Protein AF-A0A1V9YHA1-F1 (afdb_monomer)

Foldseek 3Di:
DDDDDDDDDDDQDPDVVVNVVPDDDDPPFDDDDPCVVVLVCLVVVLVVVVVVVVVVQVVVQVVCCVPPVDRDGDDCPVVSLVSLLVSLVVLVVSCVVVVVVLVVVVVLQVLCVVVVHDHGDDDVVSVLVNVLSNQSNVVSVVCVVVVHDDDNVVVVVVSVVCVVCVVVVCVVVVPPSVVVNVVSVVLQVVLVPDDDPPDPPPRPDDDDD

Solvent-accessible surface area (backbone atoms only — not comparable to full-atom values): 12783 Å² total; per-residue (Å²): 141,88,80,92,78,87,81,86,80,78,86,74,60,96,45,71,73,55,36,72,73,68,60,77,83,76,84,78,65,77,73,89,61,92,60,51,65,62,52,50,51,58,52,48,57,51,53,51,50,52,51,51,52,51,52,52,46,50,53,52,34,52,50,36,37,75,77,68,71,44,92,60,81,80,85,58,62,73,72,49,52,62,50,42,42,54,48,32,53,53,48,52,53,54,38,58,77,50,72,44,46,67,63,50,50,52,52,50,37,56,50,25,52,74,73,71,49,81,71,65,62,71,69,61,70,57,56,52,53,50,55,52,37,46,52,50,30,52,53,49,54,49,25,64,73,67,74,45,90,74,66,64,67,60,53,52,49,54,50,52,53,48,64,73,42,43,69,60,50,51,67,71,67,52,77,64,47,68,63,50,51,52,51,51,52,51,54,54,51,50,41,70,70,55,74,61,92,87,46,101,72,52,64,88,69,81,84,86,130

Radius of gyration: 23.69 Å; Cα contacts (8 Å, |Δi|>4): 85; chains: 1; bounding box: 70×39×63 Å

Secondary structure (DSSP, 8-state):
-------------SSHHHHHHH-----------TTHHHHHHHHHHHHHHHHHHHHHHHHHHHHHHHHH--------HHHHHHHHHHHHHHHHHHHHHTTTHHHHHHHHHHHHHHHTSPPP---HHHHHHHHHHHHHHHHHHHHHHHT----HHHHHHHHHHHHHTHHHHHHHH-TTHHHHHHHHHHHHHHHHH---TT-TT-SS-----

Structure (mmCIF, N/CA/C/O backbone):
data_AF-A0A1V9YHA1-F1
#
_entry.id   AF-A0A1V9YHA1-F1
#
loop_
_atom_site.group_PDB
_atom_site.id
_atom_site.type_symbol
_atom_site.label_atom_id
_atom_site.label_alt_id
_atom_site.label_comp_id
_atom_site.label_asym_id
_atom_site.label_entity_id
_atom_site.label_seq_id
_atom_site.pdbx_PDB_ins_code
_atom_site.Cartn_x
_atom_site.Cartn_y
_atom_site.Cartn_z
_atom_site.occupancy
_atom_site.B_iso_or_equiv
_atom_site.auth_seq_id
_atom_site.auth_comp_id
_atom_site.auth_asym_id
_atom_site.auth_atom_id
_atom_site.pdbx_PDB_model_num
ATOM 1 N N . MET A 1 1 ? -28.471 20.926 -2.424 1.00 26.81 1 MET A N 1
ATOM 2 C CA . MET A 1 1 ? -28.309 19.474 -2.214 1.00 26.81 1 MET A CA 1
ATOM 3 C C . MET A 1 1 ? -29.522 18.798 -2.825 1.00 26.81 1 MET A C 1
ATOM 5 O O . MET A 1 1 ? -30.631 19.147 -2.449 1.00 26.81 1 MET A O 1
ATOM 9 N N . GLN A 1 2 ? -29.331 17.937 -3.818 1.00 19.38 2 GLN A N 1
ATOM 10 C CA . GLN A 1 2 ? -30.386 17.106 -4.400 1.00 19.38 2 GLN A CA 1
ATOM 11 C C . GLN A 1 2 ? -29.812 15.696 -4.513 1.00 19.38 2 GLN A C 1
ATOM 13 O O . GLN A 1 2 ? -28.739 15.523 -5.085 1.00 19.38 2 GLN A O 1
ATOM 18 N N . GLY A 1 3 ? -30.499 14.729 -3.912 1.00 25.38 3 GLY A N 1
ATOM 19 C CA . GLY A 1 3 ? -30.143 13.315 -3.923 1.00 25.38 3 GLY A CA 1
ATOM 20 C C . GLY A 1 3 ? -31.374 12.501 -4.299 1.00 25.38 3 GLY A C 1
ATOM 21 O O . GLY A 1 3 ? -32.470 12.786 -3.820 1.00 25.38 3 GLY A O 1
ATOM 22 N N . ASN A 1 4 ? -31.192 11.540 -5.201 1.00 23.22 4 ASN A N 1
ATOM 23 C CA . ASN A 1 4 ? -32.210 10.559 -5.544 1.00 23.22 4 ASN A CA 1
ATOM 24 C C . ASN A 1 4 ? -32.097 9.414 -4.533 1.00 23.22 4 ASN A C 1
ATOM 26 O O . ASN A 1 4 ? -31.068 8.741 -4.496 1.00 23.22 4 ASN A O 1
ATOM 30 N N . TYR A 1 5 ? -33.105 9.256 -3.679 1.00 33.03 5 TYR A N 1
ATOM 31 C CA . TYR A 1 5 ? -33.127 8.220 -2.653 1.00 33.03 5 TYR A CA 1
ATOM 32 C C . TYR A 1 5 ? -34.034 7.088 -3.109 1.00 33.03 5 TYR A C 1
ATOM 34 O O . TYR A 1 5 ? -35.204 7.310 -3.415 1.00 33.03 5 TYR A O 1
ATOM 42 N N . ASP A 1 6 ? -33.490 5.879 -3.112 1.00 26.56 6 ASP A N 1
ATOM 43 C CA . ASP A 1 6 ? -34.268 4.665 -3.303 1.00 26.56 6 ASP A CA 1
ATOM 44 C C . ASP A 1 6 ? -34.871 4.264 -1.944 1.00 26.56 6 ASP A C 1
ATOM 46 O O . ASP A 1 6 ? -34.164 4.179 -0.936 1.00 26.56 6 ASP A O 1
ATOM 50 N N . HIS A 1 7 ? -36.192 4.085 -1.879 1.00 33.53 7 HIS A N 1
ATOM 51 C CA . HIS A 1 7 ? -36.887 3.627 -0.673 1.00 33.53 7 HIS A CA 1
ATOM 52 C C . HIS A 1 7 ? -37.181 2.134 -0.786 1.00 33.53 7 HIS A C 1
ATOM 54 O O . HIS A 1 7 ? -38.090 1.712 -1.501 1.00 33.53 7 HIS A O 1
ATOM 60 N N . TYR A 1 8 ? -36.431 1.330 -0.036 1.00 42.84 8 TYR A N 1
ATOM 61 C CA . TYR A 1 8 ? -36.669 -0.103 0.072 1.00 42.84 8 TYR A CA 1
ATOM 62 C C . TYR A 1 8 ? -37.669 -0.379 1.198 1.00 42.84 8 TYR A C 1
ATOM 64 O O . TYR A 1 8 ? -37.299 -0.492 2.362 1.00 42.84 8 TYR A O 1
ATOM 72 N N . ASN A 1 9 ? -38.949 -0.514 0.847 1.00 47.12 9 ASN A N 1
ATOM 73 C CA . ASN A 1 9 ? -39.962 -1.039 1.762 1.00 47.12 9 ASN A CA 1
ATOM 74 C C . ASN A 1 9 ? -39.893 -2.565 1.753 1.00 47.12 9 ASN A C 1
ATOM 76 O O . ASN A 1 9 ? -40.312 -3.213 0.793 1.00 47.12 9 ASN A O 1
ATOM 80 N N . TRP A 1 10 ? -39.338 -3.146 2.812 1.00 54.38 10 TRP A N 1
ATOM 81 C CA . TRP A 1 10 ? -39.306 -4.595 2.961 1.00 54.38 10 TRP A CA 1
ATOM 82 C C . TRP A 1 10 ? -40.686 -5.061 3.425 1.00 54.38 10 TRP A C 1
ATOM 84 O O . TRP A 1 10 ? -41.195 -4.605 4.447 1.00 54.38 10 TRP A O 1
ATOM 94 N N . ILE A 1 11 ? -41.312 -5.962 2.667 1.00 54.41 11 ILE A N 1
ATOM 95 C CA . ILE A 1 11 ? -42.520 -6.656 3.119 1.00 54.41 11 ILE A CA 1
ATOM 96 C C . ILE A 1 11 ? -42.062 -7.692 4.146 1.00 54.41 11 ILE A C 1
ATOM 98 O O . ILE A 1 11 ? -41.516 -8.734 3.782 1.00 54.41 11 ILE A O 1
ATOM 102 N N . LEU A 1 12 ? -42.241 -7.389 5.432 1.00 62.94 12 LEU A N 1
ATOM 103 C CA . LEU A 1 12 ? -42.044 -8.375 6.489 1.00 62.94 12 LEU A CA 1
ATOM 104 C C . LEU A 1 12 ? -43.289 -9.281 6.555 1.00 62.94 12 LEU A C 1
ATOM 106 O O . LEU A 1 12 ? -44.402 -8.763 6.636 1.00 62.94 12 LEU A O 1
ATOM 110 N N . PRO A 1 13 ? -43.143 -10.619 6.519 1.00 68.94 13 PRO A N 1
ATOM 111 C CA . PRO A 1 13 ? -44.253 -11.538 6.740 1.00 68.94 13 PRO A CA 1
ATOM 112 C C . PRO A 1 13 ? -44.805 -11.388 8.164 1.00 68.94 13 PRO A C 1
ATOM 114 O O . PRO A 1 13 ? -44.030 -11.336 9.117 1.00 68.94 13 PRO A O 1
ATOM 117 N N . ASP A 1 14 ? -46.131 -11.442 8.324 1.00 72.31 14 ASP A N 1
ATOM 118 C CA . ASP A 1 14 ? -46.812 -11.346 9.631 1.00 72.31 14 ASP A CA 1
ATOM 119 C C . ASP A 1 14 ? -46.422 -12.459 10.621 1.00 72.31 14 ASP A C 1
ATOM 121 O O . ASP A 1 14 ? -46.682 -12.374 11.821 1.00 72.31 14 ASP A O 1
ATOM 125 N N . ASN A 1 15 ? -45.818 -13.541 10.121 1.00 72.88 15 ASN A N 1
ATOM 126 C CA . ASN A 1 15 ? -45.490 -14.717 10.908 1.00 72.88 15 ASN A CA 1
ATOM 127 C C . ASN A 1 15 ? -43.969 -14.788 11.168 1.00 72.88 15 ASN A C 1
ATOM 129 O O . ASN A 1 15 ? -43.200 -15.020 10.226 1.00 72.88 15 ASN A O 1
ATOM 133 N N . PRO A 1 16 ? -43.505 -14.650 12.426 1.00 65.06 16 PRO A N 1
ATOM 134 C CA . PRO A 1 16 ? -42.080 -14.525 12.751 1.00 65.06 16 PRO A CA 1
ATOM 135 C C . PRO A 1 16 ? -41.262 -15.768 12.372 1.00 65.06 16 PRO A C 1
ATOM 137 O O . PRO A 1 16 ? -40.086 -15.667 12.031 1.00 65.06 16 PRO A O 1
ATOM 140 N N . VAL A 1 17 ? -41.887 -16.950 12.359 1.00 72.94 17 VAL A N 1
ATOM 141 C CA . VAL A 1 17 ? -41.234 -18.207 11.953 1.00 72.94 17 VAL A CA 1
ATOM 142 C C . VAL A 1 17 ? -40.976 -18.249 10.443 1.00 72.94 17 VAL A C 1
ATOM 144 O O . VAL A 1 17 ? -39.996 -18.845 9.997 1.00 72.94 17 VAL A O 1
ATOM 147 N N . VAL A 1 18 ? -41.844 -17.618 9.647 1.00 69.75 18 VAL A N 1
ATOM 148 C CA . VAL A 1 18 ? -41.693 -17.531 8.187 1.00 69.75 18 VAL A CA 1
ATOM 149 C C . VAL A 1 18 ? -40.634 -16.496 7.831 1.00 69.75 18 VAL A C 1
ATOM 151 O O . VAL A 1 18 ? -39.810 -16.770 6.964 1.00 69.75 18 VAL A O 1
ATOM 154 N N . PHE A 1 19 ? -40.592 -15.376 8.559 1.00 66.56 19 PHE A N 1
ATOM 155 C CA . PHE A 1 19 ? -39.524 -14.387 8.439 1.00 66.56 19 PHE A CA 1
ATOM 156 C C . PHE A 1 19 ? -38.152 -15.042 8.634 1.00 66.56 19 PHE A C 1
ATOM 158 O O . PHE A 1 19 ? -37.368 -15.048 7.698 1.00 66.56 19 PHE A O 1
ATOM 165 N N . ILE A 1 20 ? -37.917 -15.732 9.756 1.00 66.75 20 ILE A N 1
ATOM 166 C CA . ILE A 1 20 ? -36.626 -16.392 10.043 1.00 66.75 20 ILE A CA 1
ATOM 167 C C . ILE A 1 20 ? -36.226 -17.425 8.969 1.00 66.75 20 ILE A C 1
ATOM 169 O O . ILE A 1 20 ? -35.041 -17.636 8.727 1.00 66.75 20 ILE A O 1
ATOM 173 N N . LYS A 1 21 ? -37.194 -18.090 8.324 1.00 67.06 21 LYS A N 1
ATOM 174 C CA . LYS A 1 21 ? -36.919 -19.111 7.297 1.00 67.06 21 LYS A CA 1
ATOM 175 C C . LYS A 1 21 ? -36.704 -18.552 5.890 1.00 67.06 21 LYS A C 1
ATOM 177 O O . LYS A 1 21 ? -36.068 -19.230 5.087 1.00 67.06 21 LYS A O 1
ATOM 182 N N . GLN A 1 22 ? -37.282 -17.398 5.564 1.00 60.59 22 GLN A N 1
ATOM 183 C CA . GLN A 1 22 ? -37.267 -16.839 4.206 1.00 60.59 22 GLN A CA 1
ATOM 184 C C . GLN A 1 22 ? -36.370 -15.610 4.061 1.00 60.59 22 GLN A C 1
ATOM 186 O O . GLN A 1 22 ? -35.886 -15.361 2.957 1.00 60.59 22 GLN A O 1
ATOM 191 N N . SER A 1 23 ? -36.131 -14.842 5.129 1.00 58.94 23 SER A N 1
ATOM 192 C CA . SER A 1 23 ? -35.238 -13.689 5.064 1.00 58.94 23 SER A CA 1
ATOM 193 C C . SER A 1 23 ? -33.783 -14.153 5.119 1.00 58.94 23 SER A C 1
ATOM 195 O O . SER A 1 23 ? -33.213 -14.450 6.166 1.00 58.94 23 SER A O 1
ATOM 197 N N . ALA A 1 24 ? -33.156 -14.219 3.947 1.00 52.62 24 ALA A N 1
ATOM 198 C CA . ALA A 1 24 ? -31.707 -14.228 3.866 1.00 52.62 24 ALA A CA 1
ATOM 199 C C . ALA A 1 24 ? -31.219 -12.816 4.219 1.00 52.62 24 ALA A C 1
ATOM 201 O O . ALA A 1 24 ? -31.403 -11.871 3.450 1.00 52.62 24 ALA A O 1
ATOM 202 N N . PHE A 1 25 ? -30.643 -12.656 5.410 1.00 50.53 25 PHE A N 1
ATOM 203 C CA . PHE A 1 25 ? -29.959 -11.424 5.781 1.00 50.53 25 PHE A CA 1
ATOM 204 C C . PHE A 1 25 ? -28.688 -11.306 4.941 1.00 50.53 25 PHE A C 1
ATOM 206 O O . PHE A 1 25 ? -27.686 -11.966 5.207 1.00 50.53 25 PHE A O 1
ATOM 213 N N . TYR A 1 26 ? -28.739 -10.470 3.908 1.00 49.88 26 TYR A N 1
ATOM 214 C CA . TYR A 1 26 ? -27.552 -10.060 3.175 1.00 49.88 26 TYR A CA 1
ATOM 215 C C . TYR A 1 26 ? -26.970 -8.834 3.866 1.00 49.88 26 TYR A C 1
ATOM 217 O O . TYR A 1 26 ? -27.505 -7.731 3.761 1.00 49.88 26 TYR A O 1
ATOM 225 N N . VAL A 1 27 ? -25.881 -9.034 4.601 1.00 50.81 27 VAL A N 1
ATOM 226 C CA . VAL A 1 27 ? -25.096 -7.922 5.135 1.00 50.81 27 VAL A CA 1
ATOM 227 C C . VAL A 1 27 ? -24.238 -7.393 3.990 1.00 50.81 27 VAL A C 1
ATOM 229 O O . VAL A 1 27 ? -23.213 -7.974 3.642 1.00 50.81 27 VAL A O 1
ATOM 232 N N . ALA A 1 28 ? -24.690 -6.309 3.363 1.00 51.81 28 ALA A N 1
ATOM 233 C CA . ALA A 1 28 ? -23.855 -5.534 2.459 1.00 51.81 28 ALA A CA 1
ATOM 234 C C . ALA A 1 28 ? -23.003 -4.589 3.308 1.00 51.81 28 ALA A C 1
ATOM 236 O O . ALA A 1 28 ? -23.464 -3.542 3.759 1.00 51.81 28 ALA A O 1
ATOM 237 N N . LEU A 1 29 ? -21.767 -4.998 3.569 1.00 53.00 29 LEU A N 1
ATOM 238 C CA . LEU A 1 29 ? -20.784 -4.167 4.248 1.00 53.00 29 LEU A CA 1
ATOM 239 C C . LEU A 1 29 ? -20.442 -2.991 3.328 1.00 53.00 29 LEU A C 1
ATOM 241 O O . LEU A 1 29 ? -19.976 -3.191 2.207 1.00 53.00 29 LEU A O 1
ATOM 245 N N . CYS A 1 30 ? -20.705 -1.771 3.783 1.00 54.56 30 CYS A N 1
ATOM 246 C CA . CYS A 1 30 ? -20.419 -0.563 3.026 1.00 54.56 30 CYS A CA 1
ATOM 247 C C . CYS A 1 30 ? -19.639 0.409 3.901 1.00 54.56 30 CYS A C 1
ATOM 249 O O . CYS A 1 30 ? -20.029 0.680 5.034 1.00 54.56 30 CYS A O 1
ATOM 251 N N . THR A 1 31 ? -18.546 0.931 3.361 1.00 57.94 31 THR A N 1
ATOM 252 C CA . THR A 1 31 ? -17.732 1.967 3.987 1.00 57.94 31 THR A CA 1
ATOM 253 C C . THR A 1 31 ? -17.942 3.262 3.214 1.00 57.94 31 THR A C 1
ATOM 255 O O . THR A 1 31 ? -17.757 3.328 1.998 1.00 57.94 31 THR A O 1
ATOM 258 N N . MET A 1 32 ? -18.414 4.291 3.917 1.00 57.47 32 MET A N 1
ATOM 259 C CA . MET A 1 32 ? -18.668 5.609 3.343 1.00 57.47 32 MET A CA 1
ATOM 260 C C . MET A 1 32 ? -17.543 6.543 3.763 1.00 57.47 32 MET A C 1
ATOM 262 O O . MET A 1 32 ? -17.562 7.090 4.861 1.00 57.47 32 MET A O 1
ATOM 266 N N . ASP A 1 33 ? -16.573 6.744 2.877 1.00 63.84 33 ASP A N 1
ATOM 267 C CA . ASP A 1 33 ? -15.559 7.776 3.055 1.00 63.84 33 ASP A CA 1
ATOM 268 C C . ASP A 1 33 ? -15.720 8.897 2.019 1.00 63.84 33 ASP A C 1
ATOM 270 O O . ASP A 1 33 ? -15.764 8.683 0.804 1.00 63.84 33 ASP A O 1
ATOM 274 N N . TYR A 1 34 ? -15.775 10.125 2.530 1.00 68.06 34 TYR A N 1
ATOM 275 C CA . TYR A 1 34 ? -16.000 11.339 1.753 1.00 68.06 34 TYR A CA 1
ATOM 276 C C . TYR A 1 34 ? -14.832 11.676 0.812 1.00 68.06 34 TYR A C 1
ATOM 278 O O . TYR A 1 34 ? -15.039 12.318 -0.221 1.00 68.06 34 TYR A O 1
ATOM 286 N N . TYR A 1 35 ? -13.612 11.227 1.120 1.00 70.94 35 TYR A N 1
ATOM 287 C CA . TYR A 1 35 ? -12.408 11.520 0.330 1.00 70.94 35 TYR A CA 1
ATOM 288 C C . TYR A 1 35 ? -11.984 10.386 -0.618 1.00 70.94 35 TYR A C 1
ATOM 290 O O . TYR A 1 35 ? -11.024 10.543 -1.384 1.00 70.94 35 TYR A O 1
ATOM 298 N N . THR A 1 36 ? -12.721 9.274 -0.649 1.00 70.56 36 THR A N 1
ATOM 299 C CA . THR A 1 36 ? -12.373 8.084 -1.441 1.00 70.56 36 THR A CA 1
ATOM 300 C C . THR A 1 36 ? -12.377 8.379 -2.936 1.00 70.56 36 THR A C 1
ATOM 302 O O . THR A 1 36 ? -11.506 7.902 -3.666 1.00 70.56 36 THR A O 1
ATOM 305 N N . TRP A 1 37 ? -13.289 9.230 -3.413 1.00 77.81 37 TRP A N 1
ATOM 306 C CA . TRP A 1 37 ? -13.344 9.608 -4.828 1.00 77.81 37 TRP A CA 1
ATOM 307 C C . TRP A 1 37 ? -12.084 10.370 -5.277 1.00 77.81 37 TRP A C 1
ATOM 309 O O . TRP A 1 37 ? -11.561 10.094 -6.358 1.00 77.81 37 TRP A O 1
ATOM 319 N N . VAL A 1 38 ? -11.544 11.268 -4.438 1.00 80.12 38 VAL A N 1
ATOM 320 C CA . VAL A 1 38 ? -10.309 12.021 -4.733 1.00 80.12 38 VAL A CA 1
ATOM 321 C C . VAL A 1 38 ? -9.146 11.052 -4.883 1.00 80.12 38 VAL A C 1
ATOM 323 O O . VAL A 1 38 ? -8.382 11.118 -5.847 1.00 80.12 38 VAL A O 1
ATOM 326 N N . ARG A 1 39 ? -9.034 10.110 -3.948 1.00 75.56 39 ARG A N 1
ATOM 327 C CA . ARG A 1 39 ? -7.965 9.115 -3.957 1.00 75.56 39 ARG A CA 1
ATOM 328 C C . ARG A 1 39 ? -8.072 8.158 -5.138 1.00 75.56 39 ARG A C 1
ATOM 330 O O . ARG A 1 39 ? -7.060 7.873 -5.774 1.00 75.56 39 ARG A O 1
ATOM 337 N N . SER A 1 40 ? -9.280 7.712 -5.472 1.00 77.38 40 SER A N 1
ATOM 338 C CA . SER A 1 40 ? -9.520 6.851 -6.631 1.00 77.38 40 SER A CA 1
ATOM 339 C C . SER A 1 40 ? -9.102 7.538 -7.936 1.00 77.38 40 SER A C 1
ATOM 341 O O . SER A 1 40 ? -8.385 6.946 -8.744 1.00 77.38 40 SER A O 1
ATOM 343 N N . LEU A 1 41 ? -9.423 8.828 -8.108 1.00 81.38 41 LEU A N 1
ATOM 344 C CA . LEU A 1 41 ? -8.964 9.614 -9.261 1.00 81.38 41 LEU A CA 1
ATOM 345 C C . LEU A 1 41 ? -7.437 9.767 -9.296 1.00 81.38 41 LEU A C 1
ATOM 347 O O . LEU A 1 41 ? -6.822 9.611 -10.357 1.00 81.38 41 LEU A O 1
ATOM 351 N N . LEU A 1 42 ? -6.805 10.020 -8.145 1.00 79.62 42 LEU A N 1
ATOM 352 C CA . LEU A 1 42 ? -5.344 10.072 -8.038 1.00 79.62 42 LEU A CA 1
ATOM 353 C C . LEU A 1 42 ? -4.711 8.728 -8.430 1.00 79.62 42 LEU A C 1
ATOM 355 O O . LEU A 1 42 ? -3.757 8.706 -9.211 1.00 79.62 42 LEU A O 1
ATOM 359 N N . GLY A 1 43 ? -5.273 7.610 -7.968 1.00 75.12 43 GLY A N 1
ATOM 360 C CA . GLY A 1 43 ? -4.836 6.262 -8.329 1.00 75.12 43 GLY A CA 1
ATOM 361 C C . GLY A 1 43 ? -4.984 5.968 -9.823 1.00 75.12 43 GLY A C 1
ATOM 362 O O . GLY A 1 43 ? -4.020 5.552 -10.475 1.00 75.12 43 GLY A O 1
ATOM 363 N N . MET A 1 44 ? -6.162 6.253 -10.375 1.00 81.88 44 MET A N 1
ATOM 364 C CA . MET A 1 44 ? -6.513 5.996 -11.772 1.00 81.88 44 MET A CA 1
ATOM 365 C C . MET A 1 44 ? -5.665 6.819 -12.745 1.00 81.88 44 MET A C 1
ATOM 367 O O . MET A 1 44 ? -5.180 6.284 -13.741 1.00 81.88 44 MET A O 1
ATOM 371 N N . SER A 1 45 ? -5.419 8.098 -12.441 1.00 77.75 45 SER A N 1
ATOM 372 C CA . SER A 1 45 ? -4.614 8.979 -13.298 1.00 77.75 45 SER A CA 1
ATOM 373 C C . SER A 1 45 ? -3.195 8.443 -13.517 1.00 77.75 45 SER A C 1
ATOM 375 O O . SER A 1 45 ? -2.639 8.533 -14.613 1.00 77.75 45 SER A O 1
ATOM 377 N N . VAL A 1 46 ? -2.609 7.827 -12.493 1.00 77.00 46 VAL A N 1
ATOM 378 C CA . VAL A 1 46 ? -1.253 7.278 -12.544 1.00 77.00 46 VAL A CA 1
ATOM 379 C C . VAL A 1 46 ? -1.237 5.949 -13.281 1.00 77.00 46 VAL A C 1
ATOM 381 O O . VAL A 1 46 ? -0.384 5.761 -14.146 1.00 77.00 46 VAL A O 1
ATOM 384 N N . ALA A 1 47 ? -2.193 5.061 -12.993 1.00 79.56 47 ALA A N 1
ATOM 385 C CA . ALA A 1 47 ? -2.334 3.798 -13.712 1.00 79.56 47 ALA A CA 1
ATOM 386 C C . ALA A 1 47 ? -2.495 4.041 -15.220 1.00 79.56 47 ALA A C 1
ATOM 388 O O . ALA A 1 47 ? -1.801 3.421 -16.025 1.00 79.56 47 ALA A O 1
ATOM 389 N N . PHE A 1 48 ? -3.319 5.024 -15.594 1.00 83.38 48 PHE A N 1
ATOM 390 C CA . PHE A 1 48 ? -3.496 5.442 -16.980 1.00 83.38 48 PHE A CA 1
ATOM 391 C C . PHE A 1 48 ? -2.191 5.951 -17.605 1.00 83.38 48 PHE A C 1
ATOM 393 O O . PHE A 1 48 ? -1.818 5.527 -18.695 1.00 83.38 48 PHE A O 1
ATOM 400 N N . ASN A 1 49 ? -1.445 6.812 -16.909 1.00 81.88 49 ASN A N 1
ATOM 401 C CA . ASN A 1 49 ? -0.170 7.320 -17.420 1.00 81.88 49 ASN A CA 1
ATOM 402 C C . ASN A 1 49 ? 0.878 6.213 -17.604 1.00 81.88 49 ASN A C 1
ATOM 404 O O . ASN A 1 49 ? 1.585 6.204 -18.610 1.00 81.88 49 ASN A O 1
ATOM 408 N N . ILE A 1 50 ? 1.003 5.283 -16.654 1.00 80.00 50 ILE A N 1
ATOM 409 C CA . ILE A 1 50 ? 1.924 4.143 -16.776 1.00 80.00 50 ILE A CA 1
ATOM 410 C C . ILE A 1 50 ? 1.495 3.266 -17.955 1.00 80.00 50 ILE A C 1
ATOM 412 O O . ILE A 1 50 ? 2.342 2.912 -18.771 1.00 80.00 50 ILE A O 1
ATOM 416 N N . ALA A 1 51 ? 0.197 2.985 -18.099 1.00 84.88 51 ALA A N 1
ATOM 417 C CA . ALA A 1 51 ? -0.327 2.214 -19.223 1.00 84.88 51 ALA A CA 1
ATOM 418 C C . ALA A 1 51 ? 0.003 2.874 -20.570 1.00 84.88 51 ALA A C 1
ATOM 420 O O . ALA A 1 51 ? 0.517 2.208 -21.463 1.00 84.88 51 ALA A O 1
ATOM 421 N N . VAL A 1 52 ? -0.199 4.189 -20.704 1.00 85.69 52 VAL A N 1
ATOM 422 C CA . VAL A 1 52 ? 0.148 4.928 -21.930 1.00 85.69 52 VAL A CA 1
ATOM 423 C C . VAL A 1 52 ? 1.649 4.853 -22.217 1.00 85.69 52 VAL A C 1
ATOM 425 O O . VAL A 1 52 ? 2.034 4.536 -23.340 1.00 85.69 52 VAL A O 1
ATOM 428 N N . ASN A 1 53 ? 2.505 5.084 -21.217 1.00 84.31 53 ASN A N 1
ATOM 429 C CA . ASN A 1 53 ? 3.957 4.987 -21.404 1.00 84.31 53 ASN A CA 1
ATOM 430 C C . ASN A 1 53 ? 4.392 3.566 -21.784 1.00 84.31 53 ASN A C 1
ATOM 432 O O . ASN A 1 53 ? 5.251 3.410 -22.645 1.00 84.31 53 ASN A O 1
ATOM 436 N N . MET A 1 54 ? 3.768 2.541 -21.202 1.00 83.50 54 MET A N 1
ATOM 437 C CA . MET A 1 54 ? 4.021 1.140 -21.533 1.00 83.50 54 MET A CA 1
ATOM 438 C C . MET A 1 54 ? 3.580 0.806 -22.964 1.00 83.50 54 MET A C 1
ATOM 440 O O . MET A 1 54 ? 4.305 0.129 -23.683 1.00 83.50 54 MET A O 1
ATOM 444 N N . VAL A 1 55 ? 2.437 1.320 -23.423 1.00 87.56 55 VAL A N 1
ATOM 445 C CA . VAL A 1 55 ? 1.995 1.154 -24.818 1.00 87.56 55 VAL A CA 1
ATOM 446 C C . VAL A 1 55 ? 2.978 1.822 -25.777 1.00 87.56 55 VAL A C 1
ATOM 448 O O . VAL A 1 55 ? 3.399 1.201 -26.750 1.00 87.56 55 VAL A O 1
ATOM 451 N N . VAL A 1 56 ? 3.404 3.054 -25.485 1.00 87.69 56 VAL A N 1
ATOM 452 C CA . VAL A 1 56 ? 4.409 3.762 -26.293 1.00 87.69 56 VAL A CA 1
ATOM 453 C C . VAL A 1 56 ? 5.737 2.997 -26.306 1.00 87.69 56 VAL A C 1
ATOM 455 O O . VAL A 1 56 ? 6.336 2.847 -27.368 1.00 87.69 56 VAL A O 1
ATOM 458 N N . ALA A 1 57 ? 6.157 2.440 -25.165 1.00 84.25 57 ALA A N 1
ATOM 459 C CA . ALA A 1 57 ? 7.316 1.554 -25.057 1.00 84.25 57 ALA A CA 1
ATOM 460 C C . ALA A 1 57 ? 7.242 0.399 -26.046 1.00 84.25 57 ALA A C 1
ATOM 462 O O . ALA A 1 57 ? 8.168 0.172 -26.820 1.00 84.25 57 ALA A O 1
ATOM 463 N N . LEU A 1 58 ? 6.123 -0.324 -26.007 1.00 86.44 58 LEU A N 1
ATOM 464 C CA . LEU A 1 58 ? 5.905 -1.515 -26.811 1.00 86.44 58 LEU A CA 1
ATOM 465 C C . LEU A 1 58 ? 5.914 -1.165 -28.295 1.00 86.44 58 LEU A C 1
ATOM 467 O O . LEU A 1 58 ? 6.561 -1.858 -29.072 1.00 86.44 58 LEU A O 1
ATOM 471 N N . VAL A 1 59 ? 5.279 -0.057 -28.684 1.00 88.19 59 VAL A N 1
ATOM 472 C CA . VAL A 1 59 ? 5.303 0.428 -30.071 1.00 88.19 59 VAL A CA 1
ATOM 473 C C . VAL A 1 59 ? 6.732 0.742 -30.524 1.00 88.19 59 VAL A C 1
ATOM 475 O O . VAL A 1 59 ? 7.116 0.339 -31.620 1.00 88.19 59 VAL A O 1
ATOM 478 N N . ILE A 1 60 ? 7.541 1.403 -29.688 1.00 86.19 60 ILE A N 1
ATOM 479 C CA . ILE A 1 60 ? 8.946 1.713 -30.004 1.00 86.19 60 ILE A CA 1
ATOM 480 C C . ILE A 1 60 ? 9.771 0.430 -30.144 1.00 86.19 60 ILE A C 1
ATOM 482 O O . ILE A 1 60 ? 10.513 0.295 -31.115 1.00 86.19 60 ILE A O 1
ATOM 486 N N . VAL A 1 61 ? 9.622 -0.523 -29.220 1.00 86.50 61 VAL A N 1
ATOM 487 C CA . VAL A 1 61 ? 10.339 -1.809 -29.246 1.00 86.50 61 VAL A CA 1
ATOM 488 C C . VAL A 1 61 ? 9.975 -2.608 -30.497 1.00 86.50 61 VAL A C 1
ATOM 490 O O . VAL A 1 61 ? 10.865 -3.097 -31.190 1.00 86.50 61 VAL A O 1
ATOM 493 N N . ILE A 1 62 ? 8.683 -2.701 -30.830 1.00 86.69 62 ILE A N 1
ATOM 494 C CA . ILE A 1 62 ? 8.203 -3.403 -32.030 1.00 86.69 62 ILE A CA 1
ATOM 495 C C . ILE A 1 62 ? 8.749 -2.730 -33.293 1.00 86.69 62 ILE A C 1
ATOM 497 O O . ILE A 1 62 ? 9.249 -3.411 -34.186 1.00 86.69 62 ILE A O 1
ATOM 501 N N . ASN A 1 63 ? 8.701 -1.399 -33.367 1.00 87.06 63 ASN A N 1
ATOM 502 C CA . ASN A 1 63 ? 9.210 -0.661 -34.521 1.00 87.06 63 ASN A CA 1
ATOM 503 C C . ASN A 1 63 ? 10.738 -0.798 -34.672 1.00 87.06 63 ASN A C 1
ATOM 505 O O . ASN A 1 63 ? 11.235 -0.993 -35.778 1.00 87.06 63 ASN A O 1
ATOM 509 N N . SER A 1 64 ? 11.484 -0.756 -33.563 1.00 85.31 64 SER A N 1
ATOM 510 C CA . SER A 1 64 ? 12.937 -0.986 -33.540 1.00 85.31 64 SER A CA 1
ATOM 511 C C . SER A 1 64 ? 13.292 -2.393 -34.017 1.00 85.31 64 SER A C 1
ATOM 513 O O . SER A 1 64 ? 14.192 -2.565 -34.840 1.00 85.31 64 SER A O 1
ATOM 515 N N . TRP A 1 65 ? 12.540 -3.399 -33.566 1.00 87.31 65 TRP A N 1
ATOM 516 C CA . TRP A 1 65 ? 12.718 -4.780 -34.003 1.00 87.31 65 TRP A CA 1
ATOM 517 C C . TRP A 1 65 ? 12.497 -4.934 -35.511 1.00 87.31 65 TRP A C 1
ATOM 519 O O . TRP A 1 65 ? 13.325 -5.528 -36.197 1.00 87.31 65 TRP A O 1
ATOM 529 N N . LEU A 1 66 ? 11.423 -4.346 -36.047 1.00 86.00 66 LEU A N 1
ATOM 530 C CA . LEU A 1 66 ? 11.098 -4.427 -37.473 1.00 86.00 66 LEU A CA 1
ATOM 531 C C . LEU A 1 66 ? 12.122 -3.706 -38.364 1.00 86.00 66 LEU A C 1
ATOM 533 O O . LEU A 1 66 ? 12.468 -4.223 -39.424 1.00 86.00 66 LEU A O 1
ATOM 537 N N . CYS A 1 67 ? 12.620 -2.538 -37.947 1.00 85.25 67 CYS A N 1
ATOM 538 C CA . CYS A 1 67 ? 13.531 -1.725 -38.760 1.00 85.25 67 CYS A CA 1
ATOM 539 C C . CYS A 1 67 ? 15.008 -2.120 -38.619 1.00 85.25 67 CYS A C 1
ATOM 541 O O . CYS A 1 67 ? 15.738 -2.097 -39.607 1.00 85.25 67 CYS A O 1
ATOM 543 N N . HIS A 1 68 ? 15.456 -2.471 -37.411 1.00 82.25 68 HIS A N 1
ATOM 544 C CA . HIS A 1 68 ? 16.880 -2.631 -37.094 1.00 82.25 68 HIS A CA 1
ATOM 545 C C . HIS A 1 68 ? 17.245 -4.011 -36.532 1.00 82.25 68 HIS A C 1
ATOM 547 O O . HIS A 1 68 ? 18.428 -4.310 -36.429 1.00 82.25 68 HIS A O 1
ATOM 553 N N . HIS A 1 69 ? 16.265 -4.867 -36.202 1.00 81.75 69 HIS A N 1
ATOM 554 C CA . HIS A 1 69 ? 16.481 -6.167 -35.537 1.00 81.75 69 HIS A CA 1
ATOM 555 C C . HIS A 1 69 ? 17.243 -6.054 -34.201 1.00 81.75 69 HIS A C 1
ATOM 557 O O . HIS A 1 69 ? 17.782 -7.033 -33.686 1.00 81.75 69 HIS A O 1
ATOM 563 N N . 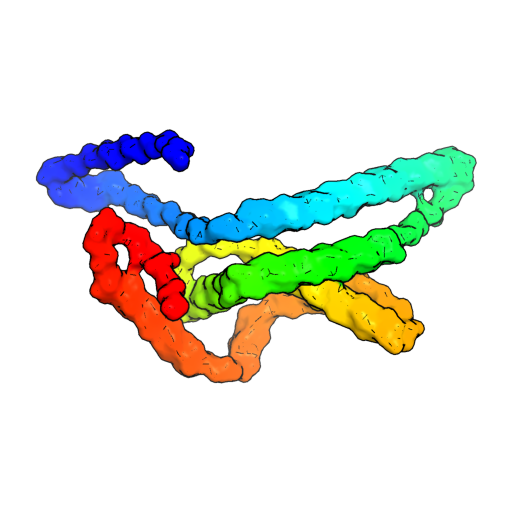GLU A 1 70 ? 17.250 -4.859 -33.608 1.00 78.44 70 GLU A N 1
ATOM 564 C CA . GLU A 1 70 ? 17.857 -4.577 -32.313 1.00 78.44 70 GLU A CA 1
ATOM 565 C 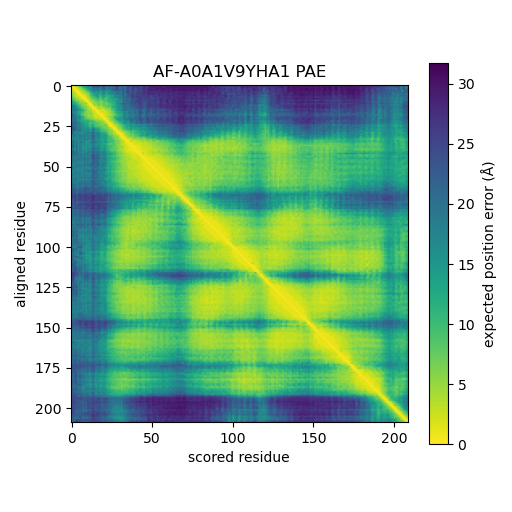C . GLU A 1 70 ? 16.763 -4.435 -31.251 1.00 78.44 70 GLU A C 1
ATOM 567 O O . GLU A 1 70 ? 15.798 -3.677 -31.410 1.00 78.44 70 GLU A O 1
ATOM 572 N N . VAL A 1 71 ? 16.920 -5.173 -30.148 1.00 72.50 71 VAL A N 1
ATOM 573 C CA . VAL A 1 71 ? 16.054 -5.063 -28.968 1.00 72.50 71 VAL A CA 1
ATOM 574 C C . VAL A 1 71 ? 16.616 -3.969 -28.071 1.00 72.50 71 VAL A C 1
ATOM 576 O O . VAL A 1 71 ? 17.533 -4.204 -27.286 1.00 72.50 71 VAL A O 1
ATOM 579 N N . TRP A 1 72 ? 16.059 -2.767 -28.184 1.00 72.50 72 TRP A N 1
ATOM 580 C CA . TRP A 1 72 ? 16.363 -1.667 -27.276 1.00 72.50 72 TRP A CA 1
ATOM 581 C C . TRP A 1 72 ? 15.207 -1.456 -26.299 1.00 72.50 72 TRP A C 1
ATOM 583 O O . TRP A 1 72 ? 14.064 -1.291 -26.719 1.00 72.50 72 TRP A O 1
ATOM 593 N N . VAL A 1 73 ? 15.497 -1.469 -24.996 1.00 72.38 73 VAL A N 1
ATOM 594 C CA . VAL A 1 73 ? 14.504 -1.216 -23.944 1.00 72.38 73 VAL A CA 1
ATOM 595 C C . VAL A 1 73 ? 14.558 0.270 -23.569 1.00 72.38 73 VAL A C 1
ATOM 597 O O . VAL A 1 73 ? 15.570 0.701 -23.014 1.00 72.38 73 VAL A O 1
ATOM 600 N N . PRO A 1 74 ? 13.508 1.063 -23.857 1.00 66.25 74 PRO A N 1
ATOM 601 C CA . PRO A 1 74 ? 13.462 2.461 -23.449 1.00 66.25 74 PRO A CA 1
ATOM 602 C C . PRO A 1 74 ? 13.526 2.616 -21.926 1.00 66.25 74 PRO A C 1
ATOM 604 O O . PRO A 1 74 ? 12.854 1.903 -21.182 1.00 66.25 74 PRO A O 1
ATOM 607 N N . ASP A 1 75 ? 14.330 3.572 -21.463 1.00 66.69 75 ASP A N 1
ATOM 608 C CA . ASP A 1 75 ? 14.551 3.818 -20.038 1.00 66.69 75 ASP A CA 1
ATOM 609 C C . ASP A 1 75 ? 13.393 4.665 -19.459 1.00 66.69 75 ASP A C 1
ATOM 611 O O . ASP A 1 75 ? 13.320 5.880 -19.653 1.00 66.69 75 ASP A O 1
ATOM 615 N N . PHE A 1 76 ? 12.439 4.028 -18.766 1.00 66.50 76 PHE A N 1
ATOM 616 C CA . PHE A 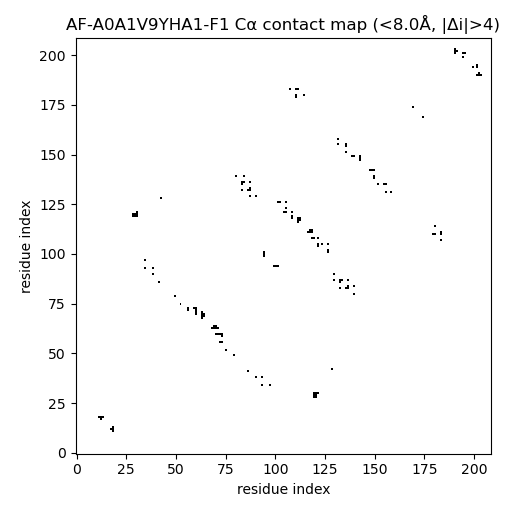1 76 ? 11.248 4.701 -18.203 1.00 66.50 76 PHE A CA 1
ATOM 617 C C . PHE A 1 76 ? 11.499 5.408 -16.870 1.00 66.50 76 PHE A C 1
ATOM 619 O O . PHE A 1 76 ? 10.715 6.271 -16.451 1.00 66.50 76 PHE A O 1
ATOM 626 N N . TYR A 1 77 ? 12.590 5.046 -16.202 1.00 67.00 77 TYR A N 1
ATOM 627 C CA . TYR A 1 77 ? 12.847 5.347 -14.797 1.00 67.00 77 TYR A CA 1
ATOM 628 C C . TYR A 1 77 ? 12.766 6.841 -14.426 1.00 67.00 77 TYR A C 1
ATOM 630 O O . TYR A 1 77 ? 12.048 7.162 -13.474 1.00 67.00 77 TYR A O 1
ATOM 638 N N . PRO A 1 78 ? 13.380 7.785 -15.171 1.00 68.38 78 PRO A N 1
ATOM 639 C CA . PRO A 1 78 ? 13.388 9.197 -14.770 1.00 68.38 78 PRO A CA 1
ATOM 640 C C . PRO A 1 78 ? 12.001 9.850 -14.842 1.00 68.38 78 PRO A C 1
ATOM 642 O O . PRO A 1 78 ? 11.640 10.688 -14.013 1.00 68.38 78 PRO A O 1
ATOM 645 N N . SER A 1 79 ? 11.198 9.451 -15.833 1.00 70.38 79 SER A N 1
ATOM 646 C CA . SER A 1 79 ? 9.849 9.989 -16.040 1.00 70.38 79 SER A CA 1
ATOM 647 C C . SER A 1 79 ? 8.863 9.523 -14.963 1.00 70.38 79 SER A C 1
ATOM 649 O O . SER A 1 79 ? 7.960 10.269 -14.572 1.00 70.38 79 SER A O 1
ATOM 651 N N . ILE A 1 80 ? 9.066 8.306 -14.454 1.00 75.00 80 ILE A N 1
ATOM 652 C CA . ILE A 1 80 ? 8.245 7.684 -13.418 1.00 75.00 80 ILE A CA 1
ATOM 653 C C . ILE A 1 80 ? 8.618 8.241 -12.036 1.00 75.00 80 ILE A C 1
ATOM 655 O O . ILE A 1 80 ? 7.722 8.597 -11.269 1.00 75.00 80 ILE A O 1
ATOM 659 N N . GLN A 1 81 ? 9.913 8.409 -11.742 1.00 78.81 81 GLN A N 1
ATOM 660 C CA . GLN A 1 81 ? 10.419 8.888 -10.447 1.00 78.81 81 GLN A CA 1
ATOM 661 C C . GLN A 1 81 ? 9.783 10.217 -10.014 1.00 78.81 81 GLN A C 1
ATOM 663 O O . GLN A 1 81 ? 9.204 10.313 -8.929 1.00 78.81 81 GLN A O 1
ATOM 668 N N . ARG A 1 82 ? 9.800 11.230 -10.891 1.00 76.69 82 ARG A N 1
ATOM 669 C CA . ARG A 1 82 ? 9.243 12.558 -10.577 1.00 76.69 82 ARG A CA 1
ATOM 670 C C . ARG A 1 82 ? 7.728 12.527 -10.348 1.00 76.69 82 ARG A C 1
ATOM 672 O O . ARG A 1 82 ? 7.199 13.296 -9.548 1.00 76.69 82 ARG A O 1
ATOM 679 N N . ARG A 1 83 ? 7.017 11.636 -11.043 1.00 79.06 83 ARG A N 1
ATOM 680 C CA . ARG A 1 83 ? 5.561 11.487 -10.904 1.00 79.06 83 ARG A CA 1
ATOM 681 C C . ARG A 1 83 ? 5.183 10.768 -9.615 1.00 79.06 83 ARG A C 1
ATOM 683 O O . ARG A 1 83 ? 4.211 11.169 -8.981 1.00 79.06 83 ARG A O 1
ATOM 690 N N . ILE A 1 84 ? 5.956 9.760 -9.206 1.00 82.44 84 ILE A N 1
ATOM 691 C CA . ILE A 1 84 ? 5.762 9.064 -7.926 1.00 82.44 84 ILE A CA 1
ATOM 692 C C . ILE A 1 84 ? 5.936 10.037 -6.756 1.00 82.44 84 ILE A C 1
ATOM 694 O O . ILE A 1 84 ? 5.089 10.056 -5.867 1.00 82.44 84 ILE A O 1
ATOM 698 N N . GLN A 1 85 ? 6.971 10.885 -6.776 1.00 83.50 85 GLN A N 1
ATOM 699 C CA . GLN A 1 85 ? 7.196 11.882 -5.720 1.00 83.50 85 GLN A CA 1
ATOM 700 C C . GLN A 1 85 ? 6.029 12.878 -5.604 1.00 83.50 85 GLN A C 1
ATOM 702 O O . GLN A 1 85 ? 5.527 13.121 -4.508 1.00 83.50 85 GLN A O 1
ATOM 707 N N . LEU A 1 86 ? 5.538 13.408 -6.732 1.00 83.31 86 LEU A N 1
ATOM 708 C CA . LEU A 1 86 ? 4.393 14.325 -6.734 1.00 83.31 86 LEU A CA 1
ATOM 709 C C . LEU A 1 86 ? 3.102 13.642 -6.256 1.00 83.31 86 LEU A C 1
ATOM 711 O O . LEU A 1 86 ? 2.348 14.231 -5.482 1.00 83.31 86 LEU A O 1
ATOM 715 N N . ARG A 1 87 ? 2.868 12.389 -6.668 1.00 82.50 87 ARG A N 1
ATOM 716 C CA . ARG A 1 87 ? 1.728 11.585 -6.202 1.00 82.50 87 ARG A CA 1
ATOM 717 C C . ARG A 1 87 ? 1.795 11.358 -4.696 1.00 82.50 87 ARG A C 1
ATOM 719 O O . ARG A 1 87 ? 0.793 11.542 -4.019 1.00 82.50 87 ARG A O 1
ATOM 726 N N . SER A 1 88 ? 2.955 10.957 -4.187 1.00 85.62 88 SER A N 1
ATOM 727 C CA . SER A 1 88 ? 3.174 10.733 -2.759 1.00 85.62 88 SER A CA 1
ATOM 728 C C . SER A 1 88 ? 2.867 11.989 -1.953 1.00 85.62 88 SER A C 1
ATOM 730 O O . SER A 1 88 ? 2.106 11.923 -0.996 1.00 85.62 88 SER A O 1
ATOM 732 N N . LEU A 1 89 ? 3.341 13.155 -2.400 1.00 86.69 89 LEU A N 1
ATOM 733 C CA . LEU A 1 89 ? 3.043 14.429 -1.748 1.00 86.69 89 LEU A CA 1
ATOM 734 C C . LEU A 1 89 ? 1.531 14.707 -1.712 1.00 86.69 89 LEU A C 1
ATOM 736 O O . LEU A 1 89 ? 0.991 15.019 -0.652 1.00 86.69 89 LEU A O 1
ATOM 740 N N . MET A 1 90 ? 0.827 14.535 -2.837 1.00 84.56 90 MET A N 1
ATOM 741 C CA . MET A 1 90 ? -0.634 14.692 -2.875 1.00 84.56 90 MET A CA 1
ATOM 742 C C . MET A 1 90 ? -1.354 13.693 -1.960 1.00 84.56 90 MET A C 1
ATOM 744 O O . MET A 1 90 ? -2.294 14.075 -1.269 1.00 84.56 90 MET A O 1
ATOM 748 N N . LEU A 1 91 ? -0.905 12.435 -1.920 1.00 84.75 91 LEU A N 1
ATOM 749 C CA . LEU A 1 91 ? -1.464 11.419 -1.030 1.00 84.75 91 LEU A CA 1
ATOM 750 C C . LEU A 1 91 ? -1.242 11.771 0.442 1.00 84.75 91 LEU A C 1
ATOM 752 O O . LEU A 1 91 ? -2.177 11.632 1.218 1.00 84.75 91 LEU A O 1
ATOM 756 N N . ILE A 1 92 ? -0.065 12.280 0.827 1.00 85.31 92 ILE A N 1
ATOM 757 C CA . ILE A 1 92 ? 0.191 12.740 2.202 1.00 85.31 92 ILE A CA 1
ATOM 758 C C . ILE A 1 92 ? -0.808 13.833 2.585 1.00 85.31 92 ILE A C 1
ATOM 760 O O . ILE A 1 92 ? -1.390 13.764 3.663 1.00 85.31 92 ILE A O 1
ATOM 764 N N . ILE A 1 93 ? -1.045 14.810 1.703 1.00 84.94 93 ILE A N 1
ATOM 765 C CA . I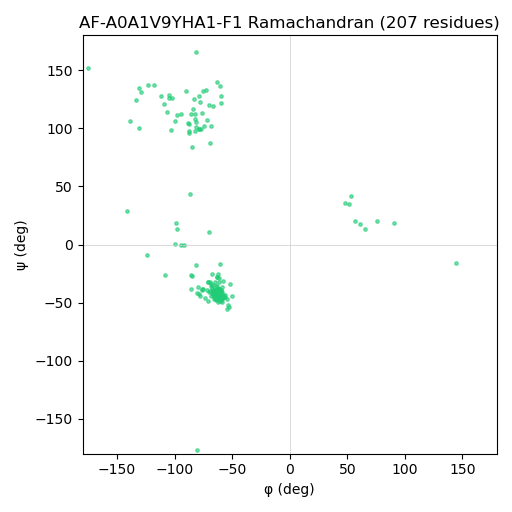LE A 1 93 ? -2.003 15.893 1.964 1.00 84.94 93 ILE A CA 1
ATOM 766 C C . ILE A 1 93 ? -3.410 15.326 2.169 1.00 84.94 93 ILE A C 1
ATOM 768 O O . ILE A 1 93 ? -4.058 15.662 3.154 1.00 84.94 93 ILE A O 1
ATOM 772 N N . VAL A 1 94 ? -3.869 14.440 1.281 1.00 81.75 94 VAL A N 1
ATOM 773 C CA . VAL A 1 94 ? -5.210 13.840 1.378 1.00 81.75 94 VAL A CA 1
ATOM 774 C C . VAL A 1 94 ? -5.350 12.984 2.640 1.00 81.75 94 VAL A C 1
ATOM 776 O O . VAL A 1 94 ? -6.367 13.067 3.324 1.00 81.75 94 VAL A O 1
ATOM 779 N N . THR A 1 95 ? -4.337 12.187 2.980 1.00 80.25 95 THR A N 1
ATOM 780 C CA . THR A 1 95 ? -4.341 11.355 4.192 1.00 80.25 95 THR A CA 1
ATOM 781 C C . THR A 1 95 ? -4.318 12.208 5.456 1.00 80.25 95 THR A C 1
ATOM 783 O O . THR A 1 95 ? -5.030 11.896 6.409 1.00 80.25 95 THR A O 1
ATOM 786 N N . TYR A 1 96 ? -3.560 13.306 5.454 1.00 83.62 96 TYR A N 1
ATOM 787 C CA . TYR A 1 96 ? -3.542 14.266 6.553 1.00 83.62 96 TYR A CA 1
ATOM 788 C C . TYR A 1 96 ? -4.897 14.963 6.714 1.00 83.62 96 TYR A C 1
ATOM 790 O O . TYR A 1 96 ? -5.418 15.031 7.821 1.00 83.62 96 TYR A O 1
ATOM 798 N N . SER A 1 97 ? -5.517 15.406 5.615 1.00 80.06 97 SER A N 1
ATOM 799 C CA . SER A 1 97 ? -6.864 15.993 5.634 1.00 80.06 97 SER A CA 1
ATOM 800 C C . SER A 1 97 ? -7.942 15.023 6.118 1.00 80.06 97 SER A C 1
ATOM 802 O O . SER A 1 97 ? -8.955 15.477 6.639 1.00 80.06 97 SER A O 1
ATOM 804 N N . ASN A 1 98 ? -7.725 13.712 5.970 1.00 74.69 98 ASN A N 1
ATOM 805 C CA . ASN A 1 98 ? -8.628 12.677 6.473 1.00 74.69 98 ASN A CA 1
ATOM 806 C C . ASN A 1 98 ? -8.184 12.069 7.817 1.00 74.69 98 ASN A C 1
ATOM 808 O O . ASN A 1 98 ? -8.585 10.952 8.136 1.00 74.69 98 ASN A O 1
ATOM 812 N N . ASN A 1 99 ? -7.305 12.741 8.575 1.00 78.19 99 ASN A N 1
ATOM 813 C CA . ASN A 1 99 ? -6.816 12.289 9.886 1.00 78.19 99 ASN A CA 1
ATOM 814 C C . ASN A 1 99 ? -6.345 10.823 9.916 1.00 78.19 99 ASN A C 1
ATOM 816 O O . ASN A 1 99 ? -6.534 10.124 10.906 1.00 78.19 99 ASN A O 1
ATOM 820 N N . TRP A 1 100 ? -5.731 10.343 8.830 1.00 77.38 100 TRP A N 1
ATOM 821 C CA . TRP A 1 100 ? -5.235 8.963 8.714 1.00 77.38 100 TRP A CA 1
ATOM 822 C C . TRP A 1 100 ? -6.307 7.869 8.840 1.00 77.38 100 TRP A C 1
ATOM 824 O O . TRP A 1 100 ? -5.964 6.694 8.993 1.00 77.38 100 TRP A O 1
ATOM 834 N N . TRP A 1 101 ? -7.586 8.227 8.685 1.00 74.25 101 TRP A N 1
ATOM 835 C CA . TRP A 1 101 ? -8.728 7.337 8.900 1.00 74.25 101 TRP A CA 1
ATOM 836 C C . TRP A 1 101 ? -8.601 5.996 8.177 1.00 74.25 101 TRP A C 1
ATOM 838 O O . TRP A 1 101 ? -8.798 4.952 8.772 1.00 74.25 101 TRP A O 1
ATOM 848 N N . HIS A 1 102 ? -8.175 5.991 6.918 1.00 71.69 102 HIS A N 1
ATOM 849 C CA . HIS A 1 102 ? -8.086 4.752 6.136 1.00 71.69 102 HIS A CA 1
ATOM 850 C C . HIS A 1 102 ? -7.017 3.778 6.587 1.00 71.69 102 HIS A C 1
ATOM 852 O O . HIS A 1 102 ? -7.177 2.570 6.439 1.00 71.69 102 HIS A O 1
ATOM 858 N N . VAL A 1 103 ? -5.894 4.303 7.073 1.00 77.44 103 VAL A N 1
ATOM 859 C CA . VAL A 1 103 ? -4.821 3.453 7.590 1.00 77.44 103 VAL A CA 1
ATOM 860 C C . VAL A 1 103 ? -5.303 2.808 8.883 1.00 77.44 103 VAL A C 1
ATOM 862 O O . VAL A 1 103 ? -5.089 1.617 9.098 1.00 77.44 103 VAL A O 1
ATOM 865 N N . PHE A 1 104 ? -6.014 3.586 9.698 1.00 77.31 104 PHE A N 1
ATOM 866 C CA . PHE A 1 104 ? -6.651 3.104 10.910 1.00 77.31 104 PHE A CA 1
ATOM 867 C C . PHE A 1 104 ? -7.761 2.082 10.619 1.00 77.31 104 PHE A C 1
ATOM 869 O O . PHE A 1 104 ? -7.762 1.014 11.214 1.00 77.31 104 PHE A O 1
ATOM 876 N N . GLU A 1 105 ? -8.644 2.352 9.660 1.00 75.62 105 GLU A N 1
ATOM 877 C CA . GLU A 1 105 ? -9.722 1.457 9.231 1.00 75.62 105 GLU A CA 1
ATOM 878 C C . GLU A 1 105 ? -9.170 0.120 8.720 1.00 75.62 105 GLU A C 1
ATOM 880 O O . GLU A 1 105 ? -9.627 -0.938 9.147 1.00 75.62 105 GLU A O 1
ATOM 885 N N . TYR A 1 106 ? -8.128 0.143 7.881 1.00 78.44 106 TYR A N 1
ATOM 886 C CA . TYR A 1 106 ? -7.439 -1.076 7.448 1.00 78.44 106 TYR A CA 1
ATOM 887 C C . TYR A 1 106 ? -6.866 -1.865 8.631 1.00 78.44 106 TYR A C 1
ATOM 889 O O . TYR A 1 106 ? -7.066 -3.076 8.719 1.00 78.44 106 TYR A O 1
ATOM 897 N N . ALA A 1 107 ? -6.181 -1.188 9.559 1.00 78.50 107 ALA A N 1
ATOM 898 C CA . ALA A 1 107 ? -5.612 -1.828 10.742 1.00 78.50 107 ALA A CA 1
ATOM 899 C C . ALA A 1 107 ? -6.695 -2.421 11.660 1.00 78.50 107 ALA A C 1
ATOM 901 O O . ALA A 1 107 ? -6.531 -3.533 12.161 1.00 78.50 107 ALA A O 1
ATOM 902 N N . LEU A 1 108 ? -7.816 -1.716 11.830 1.00 75.06 108 LEU A N 1
ATOM 903 C CA . LEU A 1 108 ? -8.970 -2.165 12.604 1.00 75.06 108 LEU A CA 1
ATOM 904 C C . LEU A 1 108 ? -9.571 -3.436 11.996 1.00 75.06 108 LEU A C 1
ATOM 906 O O . LEU A 1 108 ? -9.808 -4.407 12.709 1.00 75.06 108 LEU A O 1
ATOM 910 N N . GLN A 1 109 ? -9.759 -3.463 10.675 1.00 74.62 109 GLN A N 1
ATOM 911 C CA . GLN A 1 109 ? -10.337 -4.620 9.993 1.00 74.62 109 GLN A CA 1
ATOM 912 C C . GLN A 1 109 ? -9.400 -5.826 9.983 1.00 74.62 109 GLN A C 1
ATOM 914 O O . GLN A 1 109 ? -9.835 -6.941 10.267 1.00 74.62 109 GLN A O 1
ATOM 919 N N . LYS A 1 110 ? -8.098 -5.615 9.764 1.00 78.31 110 LYS A N 1
ATOM 920 C CA . LYS A 1 110 ? -7.091 -6.678 9.909 1.00 78.31 110 LYS A CA 1
ATOM 921 C C . LYS A 1 110 ? -7.025 -7.222 11.340 1.00 78.31 110 LYS A C 1
ATOM 923 O O . LYS A 1 110 ? -6.896 -8.432 11.528 1.00 78.31 110 LYS A O 1
ATOM 928 N N . GLY A 1 111 ? -7.153 -6.354 12.342 1.00 74.75 111 GLY A N 1
ATOM 929 C CA . GLY A 1 111 ? -7.230 -6.736 13.752 1.00 74.75 111 GLY A CA 1
ATOM 930 C C . GLY A 1 111 ? -8.480 -7.554 14.083 1.00 74.75 111 GLY A C 1
ATOM 931 O O . GLY A 1 111 ? -8.373 -8.606 14.718 1.00 74.75 111 GLY A O 1
ATOM 932 N N . ASN A 1 112 ? -9.647 -7.120 13.601 1.00 72.69 112 ASN A N 1
ATOM 933 C CA . ASN A 1 112 ? -10.920 -7.826 13.772 1.00 72.69 112 ASN A CA 1
ATOM 934 C C . ASN A 1 112 ? -10.911 -9.202 13.098 1.00 72.69 112 ASN A C 1
ATOM 936 O O . ASN A 1 112 ? -11.317 -10.179 13.726 1.00 72.69 112 ASN A O 1
ATOM 940 N N . ALA A 1 113 ? -10.378 -9.298 11.875 1.00 75.50 113 ALA A N 1
ATOM 941 C CA . ALA A 1 113 ? -10.224 -10.566 11.161 1.00 75.50 113 ALA A CA 1
ATOM 942 C C . ALA A 1 113 ? -9.329 -11.551 11.938 1.00 75.50 113 ALA A C 1
ATOM 944 O O . ALA A 1 113 ? -9.648 -12.733 12.052 1.00 75.50 113 ALA A O 1
ATOM 945 N N . ARG A 1 114 ? -8.241 -11.065 12.558 1.00 77.56 114 ARG A N 1
ATOM 946 C CA . ARG A 1 114 ? -7.354 -11.893 13.399 1.00 77.56 114 ARG A CA 1
ATOM 947 C C . ARG A 1 114 ? -8.061 -12.460 14.631 1.00 77.56 114 ARG A C 1
ATOM 949 O O . ARG A 1 114 ? -7.784 -13.584 15.037 1.00 77.56 114 ARG A O 1
ATOM 956 N N . THR A 1 115 ? -8.923 -11.669 15.257 1.00 75.25 115 THR A N 1
ATOM 957 C CA . THR A 1 115 ? -9.582 -12.008 16.528 1.00 75.25 115 THR A CA 1
ATOM 958 C C . THR A 1 115 ? -10.961 -12.653 16.336 1.00 75.25 115 THR A C 1
ATOM 960 O O . THR A 1 115 ? -11.585 -13.067 17.312 1.00 75.25 115 THR A O 1
ATOM 963 N N . GLY A 1 116 ? -11.408 -12.818 15.086 1.00 67.00 116 GLY A N 1
ATOM 964 C CA . GLY A 1 116 ? -12.663 -13.485 14.736 1.00 67.00 116 GLY A CA 1
ATOM 965 C C . GLY A 1 116 ? -13.916 -12.643 14.992 1.00 67.00 116 GLY A C 1
ATOM 966 O O . GLY A 1 116 ? -15.004 -13.206 15.122 1.00 67.00 116 GLY A O 1
ATOM 967 N N . TRP A 1 117 ? -13.781 -11.317 15.088 1.00 65.81 117 TRP A N 1
ATOM 968 C CA . TRP A 1 117 ? -14.931 -10.405 15.106 1.00 65.81 117 TRP A CA 1
ATOM 969 C C . TRP A 1 117 ? -15.439 -10.152 13.678 1.00 65.81 117 TRP A C 1
ATOM 971 O O . TRP A 1 117 ? -14.948 -10.731 12.713 1.00 65.81 117 TRP A O 1
ATOM 981 N N . ASN A 1 118 ? -16.451 -9.293 13.530 1.00 61.06 118 ASN A N 1
ATOM 982 C CA . ASN A 1 118 ? -17.010 -8.955 12.222 1.00 61.06 118 ASN A CA 1
ATOM 983 C C . ASN A 1 118 ? -15.956 -8.346 11.285 1.00 61.06 118 ASN A C 1
ATOM 985 O O . ASN A 1 118 ? -15.317 -7.347 11.620 1.00 61.06 118 ASN A O 1
ATOM 989 N N . GLU A 1 119 ? -15.854 -8.916 10.089 1.00 57.03 119 GLU A N 1
ATOM 990 C CA . GLU A 1 119 ? -15.068 -8.377 8.987 1.00 57.03 119 GLU A CA 1
ATOM 991 C C . GLU A 1 119 ? -15.915 -7.331 8.257 1.00 57.03 119 GLU A C 1
ATOM 993 O O . GLU A 1 119 ? -16.986 -7.634 7.736 1.00 57.03 119 GLU A O 1
ATOM 998 N N . GLY A 1 120 ? -15.471 -6.079 8.259 1.00 60.38 120 GLY A N 1
ATOM 999 C CA . GLY A 1 120 ? -16.000 -5.022 7.406 1.00 60.38 120 GLY A CA 1
ATOM 1000 C C . GLY A 1 120 ? -15.401 -5.073 6.001 1.00 60.38 120 GLY A C 1
ATOM 1001 O O . GLY A 1 120 ? -14.388 -5.723 5.755 1.00 60.38 120 GLY A O 1
ATOM 1002 N N . PHE A 1 121 ? -16.013 -4.359 5.055 1.00 61.62 121 PHE A N 1
ATOM 1003 C CA . PHE A 1 121 ? -15.469 -4.248 3.703 1.00 61.62 121 PHE A CA 1
ATOM 1004 C C . PHE A 1 121 ? -14.383 -3.170 3.649 1.00 61.62 121 PHE A C 1
ATOM 1006 O O . PHE A 1 121 ? -14.681 -1.980 3.746 1.00 61.62 121 PHE A O 1
ATOM 1013 N N . VAL A 1 122 ? -13.134 -3.581 3.431 1.00 65.12 122 VAL A N 1
ATOM 1014 C CA . VAL A 1 122 ? -12.022 -2.680 3.101 1.00 65.12 122 VAL A CA 1
ATOM 1015 C C . VAL A 1 122 ? -11.399 -3.099 1.781 1.00 65.12 122 VAL A C 1
ATOM 1017 O O . VAL A 1 122 ? -11.196 -4.277 1.494 1.00 65.12 122 VAL A O 1
ATOM 1020 N N . LE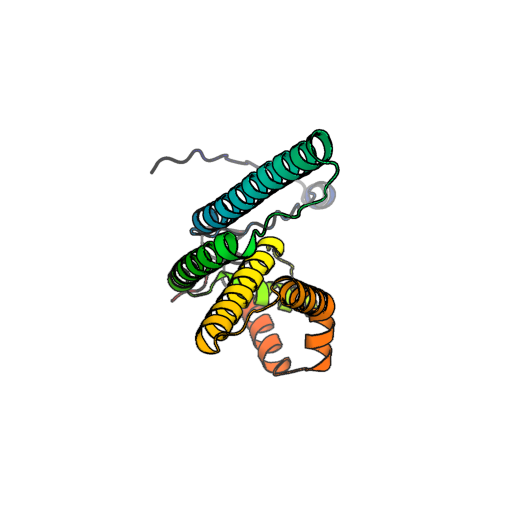U A 1 123 ? -11.098 -2.104 0.948 1.00 71.50 123 LEU A N 1
ATOM 1021 C CA . LEU A 1 123 ? -10.439 -2.325 -0.328 1.00 71.50 123 LEU A CA 1
ATOM 1022 C C . LEU A 1 123 ? -8.918 -2.394 -0.132 1.00 71.50 123 LEU A C 1
ATOM 1024 O O . LEU A 1 123 ? -8.210 -1.407 -0.346 1.00 71.50 123 LEU A O 1
ATOM 1028 N N . ASP A 1 124 ? -8.414 -3.571 0.241 1.00 78.31 124 ASP A N 1
ATOM 1029 C CA . ASP A 1 124 ? -6.988 -3.833 0.511 1.00 78.31 124 ASP A CA 1
ATOM 1030 C C . ASP A 1 124 ? -6.055 -3.382 -0.620 1.00 78.31 124 ASP A C 1
ATOM 1032 O O . ASP A 1 124 ? -4.939 -2.910 -0.389 1.00 78.31 124 ASP A O 1
ATOM 1036 N N . GLU A 1 125 ? -6.514 -3.489 -1.868 1.00 77.56 125 GLU A N 1
ATOM 1037 C CA . GLU A 1 125 ? -5.730 -3.082 -3.032 1.00 77.56 125 GLU A CA 1
ATOM 1038 C C . GLU A 1 125 ? -5.389 -1.589 -3.028 1.00 77.56 125 GLU A C 1
ATOM 1040 O O . GLU A 1 125 ? -4.318 -1.199 -3.508 1.00 77.56 125 GLU A O 1
ATOM 1045 N N . MET A 1 126 ? -6.276 -0.763 -2.468 1.00 77.50 126 MET A N 1
ATOM 1046 C CA . MET A 1 126 ? -6.086 0.679 -2.374 1.00 77.50 126 MET A CA 1
ATOM 1047 C C . MET A 1 126 ? -4.995 1.016 -1.356 1.00 77.50 126 MET A C 1
ATOM 1049 O O . MET A 1 126 ? -4.045 1.719 -1.702 1.00 77.50 126 MET A O 1
ATOM 1053 N N . ILE A 1 127 ? -5.058 0.438 -0.150 1.00 82.06 127 ILE A N 1
ATOM 1054 C CA . ILE A 1 127 ? -4.021 0.630 0.880 1.00 82.06 127 ILE A CA 1
ATOM 1055 C C . ILE A 1 127 ? -2.668 0.114 0.387 1.00 82.06 127 ILE A C 1
ATOM 1057 O O . ILE A 1 127 ? -1.659 0.810 0.511 1.00 82.06 127 ILE A O 1
ATOM 1061 N N . ARG A 1 128 ? -2.641 -1.054 -0.267 1.00 85.00 128 ARG A N 1
ATOM 1062 C CA . ARG A 1 128 ? -1.420 -1.603 -0.874 1.00 85.00 128 ARG A CA 1
ATOM 1063 C C . ARG A 1 128 ? -0.797 -0.630 -1.878 1.00 85.00 128 ARG A C 1
ATOM 1065 O O . ARG A 1 128 ? 0.418 -0.425 -1.876 1.00 85.00 128 ARG A O 1
ATOM 1072 N N . SER A 1 129 ? -1.609 -0.023 -2.746 1.00 83.75 129 SER A N 1
ATOM 1073 C CA . SER A 1 129 ? -1.118 0.953 -3.727 1.00 83.75 129 SER A CA 1
ATOM 1074 C C . SER A 1 129 ? -0.539 2.203 -3.060 1.00 83.75 129 SER A C 1
ATOM 1076 O O . SER A 1 129 ? 0.456 2.748 -3.551 1.00 83.75 129 SER A O 1
ATOM 1078 N N . ASP A 1 130 ? -1.154 2.686 -1.986 1.00 84.56 130 ASP A N 1
ATOM 1079 C CA . ASP A 1 130 ? -0.720 3.906 -1.304 1.00 84.56 130 ASP A CA 1
ATOM 1080 C C . ASP A 1 130 ? 0.557 3.676 -0.499 1.00 84.56 130 ASP A C 1
ATOM 1082 O O . ASP A 1 130 ? 1.524 4.424 -0.657 1.00 84.56 130 ASP A O 1
ATOM 1086 N N . CYS A 1 131 ? 0.621 2.589 0.274 1.00 86.38 131 CYS A N 1
ATOM 1087 C CA . CYS A 1 131 ? 1.818 2.188 1.011 1.00 86.38 131 CYS A CA 1
ATOM 1088 C C . CYS A 1 131 ? 3.022 1.989 0.080 1.00 86.38 131 CYS A C 1
ATOM 1090 O O . CYS A 1 131 ? 4.112 2.484 0.372 1.00 86.38 131 CYS A O 1
ATOM 1092 N N . LEU A 1 132 ? 2.829 1.335 -1.071 1.00 86.06 132 LEU A N 1
ATOM 1093 C CA . LEU A 1 132 ? 3.877 1.187 -2.083 1.00 86.06 132 LEU A CA 1
ATOM 1094 C C . LEU A 1 132 ? 4.337 2.546 -2.629 1.00 86.06 132 LEU A C 1
ATOM 1096 O O . LEU A 1 132 ? 5.535 2.767 -2.808 1.00 86.06 132 LEU A O 1
ATOM 1100 N N . THR A 1 133 ? 3.405 3.475 -2.855 1.00 86.31 133 THR A N 1
ATOM 1101 C CA . THR A 1 133 ? 3.729 4.830 -3.325 1.00 86.31 133 THR A CA 1
ATOM 1102 C C . THR A 1 133 ? 4.550 5.602 -2.289 1.00 86.31 133 THR A C 1
ATOM 1104 O O . THR A 1 133 ? 5.541 6.238 -2.657 1.00 86.31 133 THR A O 1
ATOM 1107 N N . PHE A 1 134 ? 4.195 5.522 -1.003 1.00 87.44 134 PHE A N 1
ATOM 1108 C CA . PHE A 1 134 ? 4.960 6.157 0.074 1.00 87.44 134 PHE A CA 1
ATOM 1109 C C . PHE A 1 134 ? 6.357 5.558 0.211 1.00 87.44 134 PHE A C 1
ATOM 1111 O O . PHE A 1 134 ? 7.335 6.305 0.253 1.00 87.44 134 PHE A O 1
ATOM 1118 N N . LEU A 1 135 ? 6.468 4.227 0.207 1.00 87.88 135 LEU A N 1
ATOM 1119 C CA . LEU A 1 135 ? 7.754 3.539 0.299 1.00 87.88 135 LEU A CA 1
ATOM 1120 C C . LEU A 1 135 ? 8.682 3.941 -0.853 1.00 87.88 135 LEU A C 1
ATOM 1122 O O . LEU A 1 135 ? 9.830 4.320 -0.618 1.00 87.88 135 LEU A O 1
ATOM 1126 N N . LEU A 1 136 ? 8.179 3.902 -2.091 1.00 86.62 136 LEU A N 1
ATOM 1127 C CA . LEU A 1 136 ? 8.942 4.314 -3.269 1.00 86.62 136 LEU A CA 1
ATOM 1128 C C . LEU A 1 136 ? 9.341 5.785 -3.180 1.00 86.62 136 LEU A C 1
ATOM 1130 O O . LEU A 1 136 ? 10.489 6.115 -3.450 1.00 86.62 136 LEU A O 1
ATOM 1134 N N . SER A 1 137 ? 8.434 6.669 -2.772 1.00 87.69 137 SER A N 1
ATOM 1135 C CA . SER A 1 137 ? 8.745 8.090 -2.623 1.00 87.69 137 SER A CA 1
ATOM 1136 C C . SER A 1 137 ? 9.848 8.341 -1.602 1.00 87.69 137 SER A C 1
ATOM 1138 O O . SER A 1 137 ? 10.760 9.107 -1.898 1.00 87.69 137 SER A O 1
ATOM 1140 N N . ILE A 1 138 ? 9.790 7.706 -0.429 1.00 87.19 138 ILE A N 1
ATOM 1141 C CA . ILE A 1 138 ? 10.813 7.857 0.614 1.00 87.19 138 ILE A CA 1
ATOM 1142 C C . ILE A 1 138 ? 12.153 7.325 0.104 1.00 87.19 138 ILE A C 1
ATOM 1144 O O . ILE A 1 138 ? 13.168 8.018 0.184 1.00 87.19 138 ILE A O 1
ATOM 1148 N N . ALA A 1 139 ? 12.158 6.131 -0.487 1.00 87.00 139 ALA A N 1
ATOM 1149 C CA . ALA A 1 139 ? 13.370 5.528 -1.024 1.00 87.00 139 ALA A CA 1
ATOM 1150 C C . ALA A 1 139 ? 13.993 6.376 -2.143 1.00 87.00 139 ALA A C 1
ATOM 1152 O O . ALA A 1 139 ? 15.210 6.526 -2.183 1.00 87.00 139 ALA A O 1
ATOM 1153 N N . LEU A 1 140 ? 13.174 6.989 -3.003 1.00 86.19 140 LEU A N 1
ATOM 1154 C CA . LEU A 1 140 ? 13.625 7.930 -4.029 1.00 86.19 140 LEU A CA 1
ATOM 1155 C C . LEU A 1 140 ? 14.206 9.208 -3.416 1.00 86.19 140 LEU A C 1
ATOM 1157 O O . LEU A 1 140 ? 15.272 9.639 -3.834 1.00 86.19 140 LEU A O 1
ATOM 1161 N N . THR A 1 141 ? 13.558 9.797 -2.406 1.00 85.31 141 THR A N 1
ATOM 1162 C CA . THR A 1 141 ? 14.104 10.988 -1.728 1.00 85.31 141 THR A CA 1
ATOM 1163 C C . THR A 1 141 ? 15.425 10.702 -1.014 1.00 85.31 141 THR A C 1
ATOM 1165 O O . THR A 1 141 ? 16.322 11.540 -1.032 1.00 85.31 141 THR A O 1
ATOM 1168 N N . LEU A 1 142 ? 15.581 9.508 -0.433 1.00 86.25 142 LEU A N 1
ATOM 1169 C CA . LEU A 1 142 ? 16.846 9.064 0.151 1.00 86.25 142 LEU A CA 1
ATOM 1170 C C . LEU A 1 142 ? 17.897 8.825 -0.936 1.00 86.25 142 LEU A C 1
ATOM 1172 O O . LEU A 1 142 ? 19.031 9.262 -0.794 1.00 86.25 142 LEU A O 1
ATOM 1176 N N . ALA A 1 143 ? 17.528 8.177 -2.038 1.00 85.25 143 ALA A N 1
ATOM 1177 C CA . ALA A 1 143 ? 18.418 7.957 -3.173 1.00 85.25 143 ALA A CA 1
ATOM 1178 C C . ALA A 1 143 ? 18.935 9.278 -3.767 1.00 85.25 143 ALA A C 1
ATOM 1180 O O . ALA A 1 143 ? 20.127 9.387 -4.051 1.00 85.25 143 ALA A O 1
ATOM 1181 N N . ASP A 1 144 ? 18.070 10.292 -3.875 1.00 83.94 144 ASP A N 1
ATOM 1182 C CA . ASP A 1 144 ? 18.438 11.645 -4.304 1.00 83.94 144 ASP A CA 1
ATOM 1183 C C . ASP A 1 144 ? 19.383 12.319 -3.287 1.00 83.94 144 ASP A C 1
ATOM 1185 O O . ASP A 1 144 ? 20.354 12.962 -3.684 1.00 83.94 144 ASP A O 1
ATOM 1189 N N . LEU A 1 145 ? 19.159 12.122 -1.980 1.00 86.44 145 LEU A N 1
ATOM 1190 C CA . LEU A 1 145 ? 20.033 12.632 -0.913 1.00 86.44 145 LEU A CA 1
ATOM 1191 C C . LEU A 1 145 ? 21.438 12.000 -0.954 1.00 86.44 145 LEU A C 1
ATOM 1193 O O . LEU A 1 145 ? 22.435 12.688 -0.743 1.00 86.44 145 LEU A O 1
ATOM 1197 N N . TYR A 1 146 ? 21.517 10.695 -1.224 1.00 85.81 146 TYR A N 1
ATOM 1198 C CA . TYR A 1 146 ? 22.767 9.927 -1.271 1.00 85.81 146 TYR A CA 1
ATOM 1199 C C . TYR A 1 146 ? 23.402 9.860 -2.670 1.00 85.81 146 TYR A C 1
ATOM 1201 O O . TYR A 1 146 ? 24.464 9.260 -2.820 1.00 85.81 146 TYR A O 1
ATOM 1209 N N . ILE A 1 147 ? 22.786 10.479 -3.687 1.00 78.56 147 ILE A N 1
ATOM 1210 C CA . ILE A 1 147 ? 23.240 10.475 -5.091 1.00 78.56 147 ILE A CA 1
ATOM 1211 C C . ILE A 1 147 ? 23.464 9.035 -5.597 1.00 78.56 147 ILE A C 1
ATOM 1213 O O . ILE A 1 147 ? 24.444 8.723 -6.277 1.00 78.56 147 ILE A O 1
ATOM 1217 N N . GLN A 1 148 ? 22.561 8.119 -5.244 1.00 79.44 148 GLN A N 1
ATOM 1218 C CA . GLN A 1 148 ? 22.688 6.702 -5.581 1.00 79.44 148 GLN A CA 1
ATOM 1219 C C . GLN A 1 148 ? 21.539 6.245 -6.474 1.00 79.44 148 GLN A C 1
ATOM 1221 O O . GLN A 1 148 ? 20.380 6.579 -6.249 1.00 79.44 148 GLN A O 1
ATOM 1226 N N . ARG A 1 149 ? 21.846 5.453 -7.508 1.00 71.31 149 ARG A N 1
ATOM 1227 C CA . ARG A 1 149 ? 20.822 4.898 -8.401 1.00 71.31 149 ARG A CA 1
ATOM 1228 C C . ARG A 1 149 ? 20.127 3.736 -7.693 1.00 71.31 149 ARG A C 1
ATOM 1230 O O . ARG A 1 149 ? 20.751 2.709 -7.435 1.00 71.31 149 ARG A O 1
ATOM 1237 N N . LEU A 1 150 ? 18.848 3.906 -7.369 1.00 73.25 150 LEU A N 1
ATOM 1238 C CA . LEU A 1 150 ? 18.047 2.871 -6.721 1.00 73.25 150 LEU A CA 1
ATOM 1239 C C . LEU A 1 150 ? 17.349 1.994 -7.772 1.00 73.25 150 LEU A C 1
ATOM 1241 O O . LEU A 1 150 ? 16.706 2.511 -8.686 1.00 73.25 150 LEU A O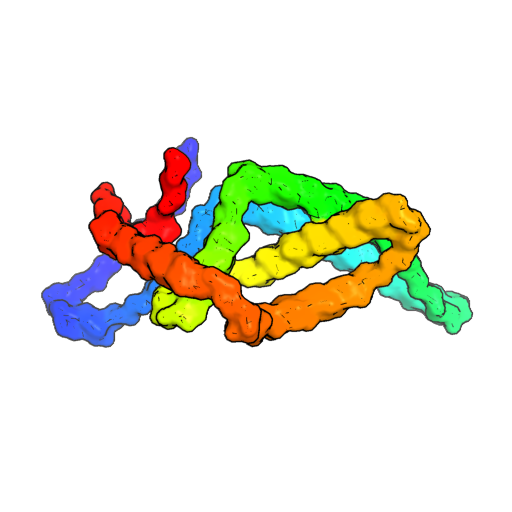 1
ATOM 1245 N N . GLY A 1 151 ? 17.433 0.672 -7.622 1.00 77.00 151 GLY A N 1
ATOM 1246 C CA . GLY A 1 151 ? 16.586 -0.265 -8.363 1.00 77.00 151 GLY A CA 1
ATOM 1247 C C . GLY A 1 151 ? 15.183 -0.304 -7.754 1.00 77.00 151 GLY A C 1
ATOM 1248 O O . GLY A 1 151 ? 14.973 -0.952 -6.727 1.00 77.00 151 GLY A O 1
ATOM 1249 N N . LEU A 1 152 ? 14.222 0.419 -8.346 1.00 75.69 152 LEU A N 1
ATOM 1250 C CA . LEU A 1 152 ? 12.827 0.440 -7.865 1.00 75.69 152 LEU A CA 1
ATOM 1251 C C . LEU A 1 152 ? 12.178 -0.953 -7.923 1.00 75.69 152 LEU A C 1
ATOM 1253 O O . LEU A 1 152 ? 11.312 -1.265 -7.112 1.00 75.69 152 LEU A O 1
ATOM 1257 N N . ASP A 1 153 ? 12.614 -1.788 -8.858 1.00 81.38 153 ASP A N 1
ATOM 1258 C CA . ASP A 1 153 ? 12.202 -3.177 -9.048 1.00 81.38 153 ASP A CA 1
ATOM 1259 C C . ASP A 1 153 ? 12.487 -4.041 -7.812 1.00 81.38 153 ASP A C 1
ATOM 1261 O O . ASP A 1 153 ? 11.602 -4.757 -7.336 1.00 81.38 153 ASP A O 1
ATOM 1265 N N . ILE A 1 154 ? 13.680 -3.904 -7.230 1.00 83.88 154 ILE A N 1
ATOM 1266 C CA . ILE A 1 154 ? 14.072 -4.627 -6.013 1.00 83.88 154 ILE A CA 1
ATOM 1267 C C . ILE A 1 154 ? 13.194 -4.190 -4.837 1.00 83.88 154 ILE A C 1
ATOM 1269 O O . ILE A 1 154 ? 12.696 -5.027 -4.084 1.00 83.88 154 ILE A O 1
ATOM 1273 N N . LEU A 1 155 ? 12.947 -2.884 -4.700 1.00 86.44 155 LEU A N 1
ATOM 1274 C CA . LEU A 1 155 ? 12.111 -2.352 -3.624 1.00 86.44 155 LEU A CA 1
ATOM 1275 C C . LEU A 1 155 ? 10.659 -2.835 -3.738 1.00 86.44 155 LEU A C 1
ATOM 1277 O O . LEU A 1 155 ? 10.060 -3.233 -2.740 1.00 86.44 155 LEU A O 1
ATOM 1281 N N . MET A 1 156 ? 10.106 -2.851 -4.954 1.00 86.31 156 MET A N 1
ATOM 1282 C CA . MET A 1 156 ? 8.771 -3.393 -5.214 1.00 86.31 156 MET A CA 1
ATOM 1283 C C . MET A 1 156 ? 8.688 -4.880 -4.859 1.00 86.31 156 MET A C 1
ATOM 1285 O O . MET A 1 156 ? 7.686 -5.316 -4.288 1.00 86.31 156 MET A O 1
ATOM 1289 N N . PHE A 1 157 ? 9.733 -5.656 -5.157 1.00 88.12 157 PHE A N 1
ATOM 1290 C CA . PHE A 1 157 ? 9.784 -7.075 -4.817 1.00 88.12 157 PHE A CA 1
ATOM 1291 C C . PHE A 1 157 ? 9.823 -7.305 -3.302 1.00 88.12 157 PHE A C 1
ATOM 1293 O O . PHE A 1 157 ? 9.029 -8.093 -2.784 1.00 88.12 157 PHE A O 1
ATOM 1300 N N . ILE A 1 158 ? 10.681 -6.575 -2.583 1.00 89.50 158 ILE A N 1
ATOM 1301 C CA . ILE A 1 158 ? 10.770 -6.637 -1.116 1.00 89.50 158 ILE A CA 1
ATOM 1302 C C . ILE A 1 158 ? 9.429 -6.259 -0.484 1.00 89.50 158 ILE A C 1
ATOM 1304 O O . ILE A 1 158 ? 8.937 -6.975 0.388 1.00 89.50 158 ILE A O 1
ATOM 1308 N N . TYR A 1 159 ? 8.805 -5.175 -0.952 1.00 89.81 159 TYR A N 1
ATOM 1309 C CA . TYR A 1 159 ? 7.499 -4.747 -0.458 1.00 89.81 159 TYR A CA 1
ATOM 1310 C C . TYR A 1 159 ? 6.429 -5.818 -0.674 1.00 89.81 159 TYR A C 1
ATOM 1312 O O . TYR A 1 159 ? 5.683 -6.135 0.248 1.00 89.81 159 TYR A O 1
ATOM 1320 N N . LYS A 1 160 ? 6.373 -6.416 -1.870 1.00 89.81 160 LYS A N 1
ATOM 1321 C CA . LYS A 1 160 ? 5.403 -7.470 -2.184 1.00 89.81 160 LYS A CA 1
ATOM 1322 C C . LYS A 1 160 ? 5.587 -8.699 -1.292 1.00 89.81 160 LYS A C 1
ATOM 1324 O O . LYS A 1 160 ? 4.594 -9.258 -0.836 1.00 89.81 160 LYS A O 1
ATOM 1329 N N . MET A 1 161 ? 6.832 -9.103 -1.040 1.00 89.50 161 MET A N 1
ATOM 1330 C CA . MET A 1 161 ? 7.131 -10.215 -0.133 1.00 89.50 161 MET A CA 1
ATOM 1331 C C . MET A 1 161 ? 6.715 -9.893 1.303 1.00 89.50 161 MET A C 1
ATOM 1333 O O . MET A 1 161 ? 6.032 -10.695 1.930 1.00 89.50 161 MET A O 1
ATOM 1337 N N . CYS A 1 162 ? 7.039 -8.694 1.792 1.00 88.44 162 CYS A N 1
ATOM 1338 C CA . CYS A 1 162 ? 6.630 -8.239 3.121 1.00 88.44 162 CYS A CA 1
ATOM 1339 C C . CYS A 1 162 ? 5.101 -8.211 3.268 1.00 88.44 162 CYS A C 1
ATOM 1341 O O . CYS A 1 162 ? 4.563 -8.741 4.233 1.00 88.44 162 CYS A O 1
ATOM 1343 N N . TRP A 1 163 ? 4.395 -7.675 2.268 1.00 87.25 163 TRP A N 1
ATOM 1344 C CA . TRP A 1 163 ? 2.933 -7.643 2.247 1.00 87.25 163 TRP A CA 1
ATOM 1345 C C . TRP A 1 163 ? 2.317 -9.048 2.258 1.00 87.25 163 TRP A C 1
ATOM 1347 O O . TRP A 1 163 ? 1.312 -9.276 2.922 1.00 87.25 163 TRP A O 1
ATOM 1357 N N . SER A 1 164 ? 2.921 -10.003 1.543 1.00 87.44 164 SER A N 1
ATOM 1358 C CA . SER A 1 164 ? 2.442 -11.390 1.514 1.00 87.44 164 SER A CA 1
ATOM 1359 C C . SER A 1 164 ? 2.647 -12.115 2.843 1.00 87.44 164 SER A C 1
ATOM 1361 O O . SER A 1 164 ? 1.840 -12.974 3.178 1.00 87.44 164 SER A O 1
ATOM 1363 N N . CYS A 1 165 ? 3.707 -11.784 3.580 1.00 85.94 165 CYS A N 1
ATOM 1364 C CA . CYS A 1 165 ? 4.031 -12.396 4.869 1.00 85.94 165 CYS A CA 1
ATOM 1365 C C . CYS A 1 165 ? 3.564 -11.549 6.063 1.00 85.94 165 CYS A C 1
ATOM 1367 O O . CYS A 1 165 ? 4.020 -11.780 7.181 1.00 85.94 165 CYS A O 1
ATOM 1369 N N . GLN A 1 166 ? 2.709 -10.539 5.852 1.00 83.69 166 GLN A N 1
ATOM 1370 C CA . GLN A 1 166 ? 2.360 -9.565 6.893 1.00 83.69 166 GLN A CA 1
ATOM 1371 C C . GLN A 1 166 ? 1.715 -10.221 8.123 1.00 83.69 166 GLN A C 1
ATOM 1373 O O . GLN A 1 166 ? 2.040 -9.857 9.249 1.00 83.69 166 GLN A O 1
ATOM 1378 N N . ASP A 1 167 ? 0.853 -11.219 7.915 1.00 80.38 167 ASP A N 1
ATOM 1379 C CA . ASP A 1 167 ? 0.132 -11.879 9.004 1.00 80.38 167 ASP A CA 1
ATOM 1380 C C . ASP A 1 167 ? 1.097 -12.757 9.834 1.00 80.38 167 ASP A C 1
ATOM 1382 O O . ASP A 1 167 ? 1.081 -12.716 11.067 1.00 80.38 167 ASP A O 1
ATOM 1386 N N . ASP A 1 168 ? 2.036 -13.439 9.167 1.00 82.12 168 ASP A N 1
ATOM 1387 C CA . ASP A 1 168 ? 3.107 -14.205 9.816 1.00 82.12 168 ASP A CA 1
ATOM 1388 C C . ASP A 1 168 ? 4.060 -13.285 10.592 1.00 82.12 168 ASP A C 1
ATOM 1390 O O . ASP A 1 168 ? 4.407 -13.571 11.738 1.00 82.12 168 ASP A O 1
ATOM 1394 N N . LEU A 1 169 ? 4.443 -12.143 10.012 1.00 80.75 169 LEU A N 1
ATOM 1395 C CA . LEU A 1 169 ? 5.285 -11.134 10.662 1.00 80.75 169 LEU A CA 1
ATOM 1396 C C . LEU A 1 169 ? 4.640 -10.607 11.946 1.00 80.75 169 LEU A C 1
ATOM 1398 O O . LEU A 1 169 ? 5.312 -10.518 12.974 1.00 80.75 169 LEU A O 1
ATOM 1402 N N . VAL A 1 170 ? 3.343 -10.301 11.910 1.00 81.00 170 VAL A N 1
ATOM 1403 C CA . VAL A 1 170 ? 2.599 -9.848 13.093 1.00 81.00 170 VAL A CA 1
ATOM 1404 C C . VAL A 1 170 ? 2.552 -10.944 14.158 1.00 81.00 170 VAL A C 1
ATOM 1406 O O . VAL A 1 170 ? 2.747 -10.645 15.337 1.00 81.00 170 VAL A O 1
ATOM 1409 N N . SER A 1 171 ? 2.362 -12.206 13.761 1.00 79.75 171 SER A N 1
ATOM 1410 C CA . SER A 1 171 ? 2.337 -13.336 14.699 1.00 79.75 171 SER A CA 1
ATOM 1411 C C . SER A 1 171 ? 3.688 -13.601 15.377 1.00 79.75 171 SER A C 1
ATOM 1413 O O . SER A 1 171 ? 3.723 -13.959 16.552 1.00 79.75 171 SER A O 1
ATOM 1415 N N . ILE A 1 172 ? 4.800 -13.391 14.663 1.00 81.94 172 ILE A N 1
ATOM 1416 C CA . ILE A 1 172 ? 6.159 -13.642 15.163 1.00 81.94 172 ILE A CA 1
ATOM 1417 C C . ILE A 1 172 ? 6.652 -12.484 16.037 1.00 81.94 172 ILE A C 1
ATOM 1419 O O . ILE A 1 172 ? 7.298 -12.717 17.057 1.00 81.94 172 ILE A O 1
ATOM 1423 N N . ILE A 1 173 ? 6.387 -11.239 15.631 1.00 83.00 173 ILE A N 1
ATOM 1424 C CA . ILE A 1 173 ? 6.887 -10.045 16.330 1.00 83.00 173 ILE A CA 1
ATOM 1425 C C . ILE A 1 173 ? 6.083 -9.785 17.606 1.00 83.00 173 ILE A C 1
ATOM 1427 O O . ILE A 1 173 ? 6.661 -9.392 18.617 1.00 83.00 173 ILE A O 1
ATOM 1431 N N . GLY A 1 174 ? 4.766 -10.006 17.581 1.00 71.06 174 GLY A N 1
ATOM 1432 C CA . GLY A 1 174 ? 3.951 -10.009 18.796 1.00 71.06 174 GLY A CA 1
ATOM 1433 C C . GLY A 1 174 ? 3.842 -8.674 19.546 1.00 71.06 174 GLY A C 1
ATOM 1434 O O . GLY A 1 174 ? 3.412 -8.671 20.698 1.00 71.06 174 GLY A O 1
ATOM 1435 N N . TRP A 1 175 ? 4.246 -7.549 18.947 1.00 74.12 175 TRP A N 1
ATOM 1436 C CA . TRP A 1 175 ? 4.369 -6.277 19.667 1.00 74.12 175 TRP A CA 1
ATOM 1437 C C . TRP A 1 175 ? 2.992 -5.713 20.051 1.00 74.12 175 TRP A C 1
ATOM 1439 O O . TRP A 1 175 ? 2.165 -5.454 19.181 1.00 74.12 175 TRP A O 1
ATOM 1449 N N . ASP A 1 176 ? 2.761 -5.535 21.359 1.00 77.00 176 ASP A N 1
ATOM 1450 C CA . ASP A 1 176 ? 1.590 -4.878 21.966 1.00 77.00 176 ASP A CA 1
ATOM 1451 C C . ASP A 1 176 ? 0.234 -5.411 21.468 1.00 77.00 176 ASP A C 1
ATOM 1453 O O . ASP A 1 176 ? -0.767 -4.691 21.376 1.00 77.00 176 ASP A O 1
ATOM 1457 N N . ILE A 1 177 ? 0.184 -6.718 21.185 1.00 78.50 177 ILE A N 1
ATOM 1458 C CA . ILE A 1 177 ? -1.039 -7.411 20.764 1.00 78.50 177 ILE A CA 1
ATOM 1459 C C . ILE A 1 177 ? -2.131 -7.293 21.831 1.00 78.50 177 ILE A C 1
ATOM 1461 O O . ILE A 1 177 ? -3.270 -7.012 21.485 1.00 78.50 177 ILE A O 1
ATOM 1465 N N . GLU A 1 178 ? -1.788 -7.421 23.114 1.00 79.19 178 GLU A N 1
ATOM 1466 C CA . GLU A 1 178 ? -2.760 -7.382 24.216 1.00 79.19 178 GLU A CA 1
ATOM 1467 C C . GLU A 1 178 ? -3.462 -6.019 24.335 1.00 79.19 178 GLU A C 1
ATOM 1469 O O . GLU A 1 178 ? -4.678 -5.951 24.509 1.00 79.19 178 GLU A O 1
ATOM 1474 N N . ILE A 1 179 ? -2.717 -4.922 24.160 1.00 81.38 179 ILE A N 1
ATOM 1475 C CA . ILE A 1 179 ? -3.269 -3.558 24.161 1.00 81.38 179 ILE A CA 1
ATOM 1476 C C . ILE A 1 179 ? -4.158 -3.351 22.932 1.00 81.38 179 ILE A C 1
ATOM 1478 O O . ILE A 1 179 ? -5.240 -2.768 23.029 1.00 81.38 179 ILE A O 1
ATOM 1482 N N . THR A 1 180 ? -3.714 -3.856 21.780 1.00 79.88 180 THR A N 1
ATOM 1483 C CA . THR A 1 180 ? -4.457 -3.760 20.519 1.00 79.88 180 THR A CA 1
ATOM 1484 C C . THR A 1 180 ? -5.771 -4.539 20.593 1.00 79.88 180 THR A C 1
ATOM 1486 O O . THR A 1 180 ? -6.817 -4.008 20.233 1.00 79.88 180 THR A O 1
ATOM 1489 N N . ASP A 1 181 ? -5.747 -5.763 21.118 1.00 81.50 181 ASP A N 1
ATOM 1490 C CA . ASP A 1 181 ? -6.929 -6.616 21.259 1.00 81.50 181 ASP A CA 1
ATOM 1491 C C . ASP A 1 181 ? -7.913 -6.050 22.291 1.00 81.50 181 ASP A C 1
ATOM 1493 O O . ASP A 1 181 ? -9.125 -6.077 22.067 1.00 81.50 181 ASP A O 1
ATOM 1497 N N . ALA A 1 182 ? -7.414 -5.459 23.383 1.00 81.44 182 ALA A N 1
ATOM 1498 C CA . ALA A 1 182 ? -8.249 -4.749 24.350 1.00 81.44 182 ALA A CA 1
ATOM 1499 C C . ALA A 1 182 ? -8.947 -3.530 23.722 1.00 81.44 182 ALA A C 1
ATOM 1501 O O . ALA A 1 182 ? -10.133 -3.298 23.973 1.00 81.44 182 ALA A O 1
ATOM 1502 N N . TYR A 1 183 ? -8.240 -2.774 22.875 1.00 80.44 183 TYR A N 1
ATOM 1503 C CA . TYR A 1 183 ? -8.817 -1.651 22.136 1.00 80.44 183 TYR A CA 1
ATOM 1504 C C . TYR A 1 183 ? -9.863 -2.113 21.109 1.00 80.44 183 TYR A C 1
ATOM 1506 O O . TYR A 1 183 ? -10.946 -1.530 21.041 1.00 80.44 183 TYR A O 1
ATOM 1514 N N . LEU A 1 184 ? -9.584 -3.187 20.362 1.00 75.44 184 LEU A N 1
ATOM 1515 C CA . LEU A 1 184 ? -10.525 -3.784 19.405 1.00 75.44 184 LEU A CA 1
ATOM 1516 C C . LEU A 1 184 ? -11.810 -4.245 20.102 1.00 75.44 184 LEU A C 1
ATOM 1518 O O . LEU A 1 184 ? -12.906 -3.896 19.666 1.00 75.44 184 LEU A O 1
ATOM 1522 N N . ALA A 1 185 ? -11.688 -4.953 21.229 1.00 76.00 185 ALA A N 1
ATOM 1523 C CA . ALA A 1 185 ? -12.835 -5.400 22.013 1.00 76.00 185 ALA A CA 1
ATOM 1524 C C . ALA A 1 185 ? -13.654 -4.218 22.560 1.00 76.00 185 ALA A C 1
ATOM 1526 O O . ALA A 1 185 ? -14.883 -4.227 22.476 1.00 76.00 185 ALA A O 1
ATOM 1527 N N . ALA A 1 186 ? -12.994 -3.176 23.076 1.00 76.38 186 ALA A N 1
ATOM 1528 C CA . ALA A 1 186 ? -13.667 -1.975 23.571 1.00 76.38 186 ALA A CA 1
ATOM 1529 C C . ALA A 1 186 ? -14.407 -1.220 22.453 1.00 76.38 186 ALA A C 1
ATOM 1531 O O . ALA A 1 186 ? -15.551 -0.812 22.650 1.00 76.38 186 ALA A O 1
ATOM 1532 N N . SER A 1 187 ? -13.784 -1.086 21.278 1.00 68.31 187 SER A N 1
ATOM 1533 C CA . SER A 1 187 ? -14.372 -0.446 20.095 1.00 68.31 187 SER A CA 1
ATOM 1534 C C . SER A 1 187 ? -15.558 -1.240 19.538 1.00 68.31 187 SER A C 1
ATOM 1536 O O . SER A 1 187 ? -16.583 -0.665 19.170 1.00 68.31 187 SER A O 1
ATOM 1538 N N . TYR A 1 188 ? -15.470 -2.570 19.534 1.00 67.50 188 TYR A N 1
ATOM 1539 C CA . TYR A 1 188 ? -16.577 -3.427 19.120 1.00 67.50 188 TYR A CA 1
ATOM 1540 C C . TYR A 1 188 ? -17.774 -3.320 20.077 1.00 67.50 188 TYR A C 1
ATOM 1542 O O . TYR A 1 188 ? -18.918 -3.181 19.643 1.00 67.50 188 TYR A O 1
ATOM 1550 N N . ILE A 1 189 ? -17.518 -3.329 21.388 1.00 69.00 189 ILE A N 1
ATOM 1551 C CA . ILE A 1 189 ? -18.559 -3.204 22.416 1.00 69.00 189 ILE A CA 1
ATOM 1552 C C . ILE A 1 189 ? -19.221 -1.822 22.366 1.00 69.00 189 ILE A C 1
ATOM 1554 O O . ILE A 1 189 ? -20.448 -1.743 22.457 1.00 69.00 189 ILE A O 1
ATOM 1558 N N . SER A 1 190 ? -18.455 -0.741 22.184 1.00 63.00 190 SER A N 1
ATOM 1559 C CA . SER A 1 190 ? -19.034 0.602 22.060 1.00 63.00 190 SER A CA 1
ATOM 1560 C C . SER A 1 190 ? -19.960 0.700 20.848 1.00 63.00 190 SER A C 1
ATOM 1562 O O . SER A 1 190 ? -21.065 1.213 20.990 1.00 63.00 190 SER A O 1
ATOM 1564 N N . CYS A 1 191 ? -19.587 0.103 19.711 1.00 59.56 191 CYS A N 1
ATOM 1565 C CA . CYS A 1 191 ? -20.426 0.059 18.509 1.00 59.56 191 CYS A CA 1
ATOM 1566 C C . CYS A 1 191 ? -21.744 -0.715 18.693 1.00 59.56 191 CYS A C 1
ATOM 1568 O O . CYS A 1 191 ? -22.717 -0.422 18.005 1.00 59.56 191 CYS A O 1
ATOM 1570 N N . ILE A 1 192 ? -21.801 -1.699 19.597 1.00 60.25 192 ILE A N 1
ATOM 1571 C CA . ILE A 1 192 ? -23.040 -2.438 19.903 1.00 60.25 192 ILE A CA 1
ATOM 1572 C C . ILE A 1 192 ? -23.945 -1.645 20.851 1.00 60.25 192 ILE A C 1
ATOM 1574 O O . ILE A 1 192 ? -25.169 -1.728 20.754 1.00 60.25 192 ILE A O 1
ATOM 1578 N N . ILE A 1 193 ? -23.351 -0.926 21.807 1.00 55.81 193 ILE A N 1
ATOM 1579 C CA . ILE A 1 193 ? -24.084 -0.330 22.928 1.00 55.81 193 ILE A CA 1
ATOM 1580 C C . ILE A 1 193 ? -24.666 1.044 22.589 1.00 55.81 193 ILE A C 1
ATOM 1582 O O . ILE A 1 193 ? -25.669 1.395 23.201 1.00 55.81 193 ILE A O 1
ATOM 1586 N N . THR A 1 194 ? -24.110 1.815 21.647 1.00 50.97 194 THR A N 1
ATOM 1587 C CA . THR A 1 194 ? -24.696 3.102 21.220 1.00 50.97 194 THR A CA 1
ATOM 1588 C C . THR A 1 194 ? -25.717 2.906 20.097 1.00 50.97 194 THR A C 1
ATOM 1590 O O . THR A 1 194 ? -25.316 2.735 18.946 1.00 50.97 194 THR A O 1
ATOM 1593 N N . PRO A 1 195 ? -27.036 2.976 20.370 1.00 48.31 195 PRO A N 1
ATOM 1594 C CA . PRO A 1 195 ? -28.025 3.058 19.316 1.00 48.31 195 PRO A CA 1
ATOM 1595 C C . PRO A 1 195 ? -28.098 4.527 18.893 1.00 48.31 195 PRO A C 1
ATOM 1597 O O . PRO A 1 195 ? -28.621 5.361 19.638 1.00 48.31 195 PRO A O 1
ATOM 1600 N N . GLU A 1 196 ? -27.589 4.878 17.713 1.00 48.25 196 GLU A N 1
ATOM 1601 C CA . GLU A 1 196 ? -27.994 6.151 17.123 1.00 48.25 196 GLU A CA 1
ATOM 1602 C C . GLU A 1 196 ? -29.514 6.124 16.928 1.00 48.25 196 GLU A C 1
ATOM 1604 O O . GLU A 1 196 ? -30.080 5.243 16.270 1.00 48.25 196 GLU A O 1
ATOM 1609 N N . VAL A 1 197 ? -30.196 7.093 17.539 1.00 44.09 197 VAL A N 1
ATOM 1610 C CA . VAL A 1 197 ? -31.648 7.258 17.450 1.00 44.09 197 VAL A CA 1
ATOM 1611 C C . VAL A 1 197 ? -31.990 7.698 16.024 1.00 44.09 197 VAL A C 1
ATOM 1613 O O . VAL A 1 197 ? -32.053 8.886 15.727 1.00 44.09 197 VAL A O 1
ATOM 1616 N N . GLY A 1 198 ? -32.182 6.730 15.126 1.00 48.03 198 GLY A N 1
ATOM 1617 C CA . GLY A 1 198 ? -32.632 6.967 13.752 1.00 48.03 198 GLY A CA 1
ATOM 1618 C C . GLY A 1 198 ? -32.039 6.049 12.684 1.00 48.03 198 GLY A C 1
ATOM 1619 O O . GLY A 1 198 ? -32.619 5.966 11.605 1.00 48.03 198 GLY A O 1
ATOM 1620 N N . ASN A 1 199 ? -30.951 5.324 12.967 1.00 44.81 199 ASN A N 1
ATOM 1621 C CA . ASN A 1 199 ? -30.307 4.433 11.998 1.00 44.81 199 ASN A CA 1
ATOM 1622 C C . ASN A 1 199 ? -30.068 3.053 12.620 1.00 44.81 199 ASN A C 1
ATOM 1624 O O . ASN A 1 199 ? -29.107 2.822 13.341 1.00 44.81 199 ASN A O 1
ATOM 1628 N N . SER A 1 200 ? -30.940 2.094 12.310 1.00 38.97 200 SER A N 1
ATOM 1629 C CA . SER A 1 200 ? -30.874 0.715 12.829 1.00 38.97 200 SER A CA 1
ATOM 1630 C C . SER A 1 200 ? -29.709 -0.126 12.269 1.00 38.97 200 SER A C 1
ATOM 1632 O O . SER A 1 200 ? -29.658 -1.334 12.485 1.00 38.97 200 SER A O 1
ATOM 1634 N N . MET A 1 201 ? -28.759 0.505 11.571 1.00 39.19 201 MET A N 1
ATOM 1635 C CA . MET A 1 201 ? -27.581 -0.116 10.957 1.00 39.19 201 MET A CA 1
ATOM 1636 C C . MET A 1 201 ? -26.319 0.762 11.076 1.00 39.19 201 MET A C 1
ATOM 1638 O O . MET A 1 201 ? -25.431 0.676 10.236 1.00 39.19 201 MET A O 1
ATOM 1642 N N . SER A 1 202 ? -26.201 1.600 12.109 1.00 45.94 202 SER A N 1
ATOM 1643 C CA . SER A 1 202 ? -24.97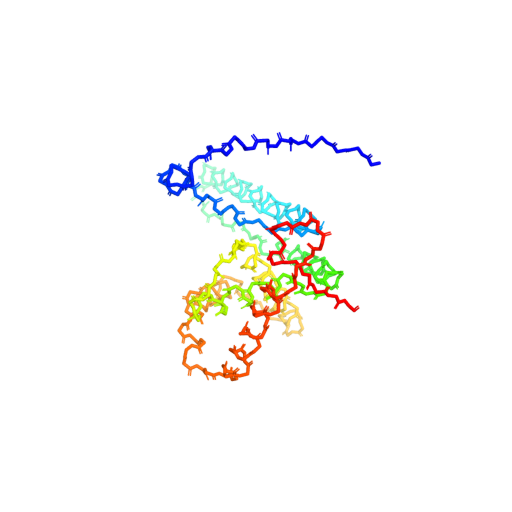1 2.356 12.409 1.00 45.94 202 SER A CA 1
ATOM 1644 C C . SER A 1 202 ? -23.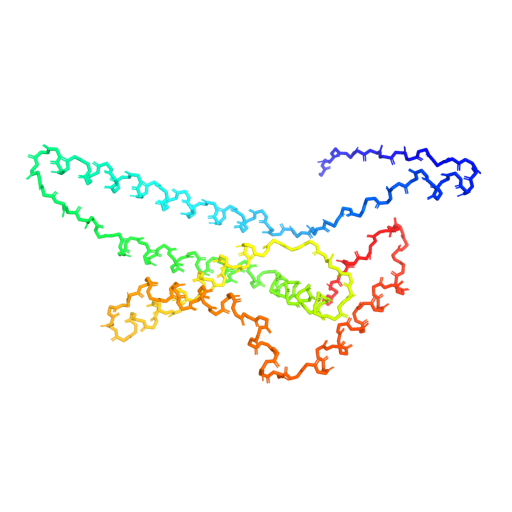991 1.551 13.279 1.00 45.94 202 SER A C 1
ATOM 1646 O O . SER A 1 202 ? -23.427 2.061 14.242 1.00 45.94 202 SER A O 1
ATOM 1648 N N . LEU A 1 203 ? -23.788 0.268 12.978 1.00 44.12 203 LEU A N 1
ATOM 1649 C CA . LEU A 1 203 ? -22.527 -0.364 13.365 1.00 44.12 203 LEU A CA 1
ATOM 1650 C C . LEU A 1 203 ? -21.488 0.233 12.392 1.00 44.12 203 LEU A C 1
ATOM 1652 O O . LEU A 1 203 ? -21.774 0.272 11.200 1.00 44.12 203 LEU A O 1
ATOM 1656 N N . TRP A 1 204 ? -20.319 0.687 12.855 1.00 50.97 204 TRP A N 1
ATOM 1657 C CA . TRP A 1 204 ? -19.161 1.116 12.024 1.00 50.97 204 TRP A CA 1
ATOM 1658 C C . TRP A 1 204 ? -19.036 2.582 11.581 1.00 50.97 204 TRP A C 1
ATOM 1660 O O . TRP A 1 204 ? -18.259 2.879 10.676 1.00 50.97 204 TRP A O 1
ATOM 1670 N N . ILE A 1 205 ? -19.726 3.523 12.210 1.00 44.66 205 ILE A N 1
ATOM 1671 C CA . ILE A 1 205 ? -19.539 4.956 11.940 1.00 44.66 205 ILE A CA 1
ATOM 1672 C C . ILE A 1 205 ? -19.597 5.575 13.338 1.00 44.66 205 ILE A C 1
ATOM 1674 O O . ILE A 1 205 ? -20.582 5.367 14.024 1.00 44.66 205 ILE A O 1
ATOM 1678 N N . TYR A 1 206 ? -18.527 6.037 13.978 1.00 45.16 206 TYR A N 1
ATOM 1679 C CA . TYR A 1 206 ? -17.880 7.332 13.798 1.00 45.16 206 TYR A CA 1
ATOM 1680 C C . TYR A 1 206 ? -16.614 7.369 14.680 1.00 45.16 206 TYR A C 1
ATOM 1682 O O . TYR A 1 206 ? -16.575 6.762 15.751 1.00 45.16 206 TYR A O 1
ATOM 1690 N N . HIS A 1 207 ? -15.606 8.143 14.274 1.00 40.41 207 HIS A N 1
ATOM 1691 C CA . HIS A 1 207 ? -14.652 8.742 15.207 1.00 40.41 207 HIS A CA 1
ATOM 1692 C C . HIS A 1 207 ? -15.114 10.183 15.443 1.00 40.41 207 HIS A C 1
ATOM 1694 O O . HIS A 1 207 ? -15.092 10.989 14.513 1.00 40.41 207 HIS A O 1
ATOM 1700 N N . GLU A 1 208 ? -15.584 10.499 16.651 1.00 39.34 208 GLU A N 1
ATOM 1701 C CA . GLU A 1 208 ? -15.732 11.897 17.065 1.00 39.34 208 GLU A CA 1
ATOM 1702 C C . GLU A 1 208 ? -14.344 12.466 17.385 1.00 39.34 208 GLU A C 1
ATOM 1704 O O . GLU A 1 208 ? -13.545 11.817 18.067 1.00 39.34 208 GLU A O 1
ATOM 1709 N N . ILE A 1 209 ? -14.069 13.654 16.838 1.00 37.09 209 ILE A N 1
ATOM 1710 C CA . ILE A 1 209 ? -12.926 14.503 17.201 1.00 37.09 209 ILE A CA 1
ATOM 1711 C C . ILE A 1 209 ? -13.252 15.214 18.511 1.00 37.09 209 ILE A C 1
ATOM 1713 O O . ILE A 1 209 ? -14.356 15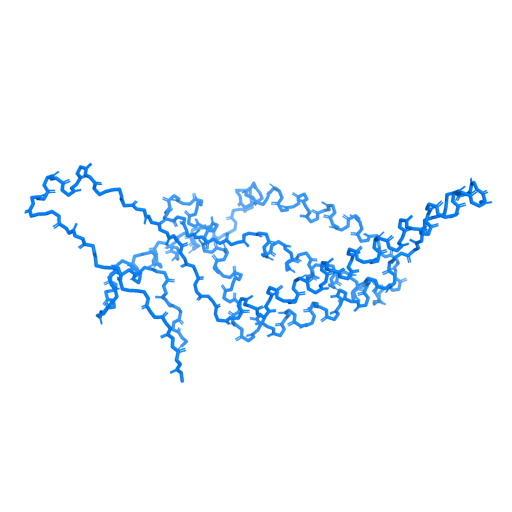.801 18.578 1.00 37.09 209 ILE A O 1
#

Organism: NCBI:txid74557

pLDDT: mean 72.22, std 15.42, range [19.38, 89.81]

Sequence (209 aa):
MQGNYDHYNWILPDNPVVFIKQSAFYVALCTMDYYTWVRSLLGMSVAFNIAVNMVVALVIVINSWLCHHEVWVPDFYPSIQRRIQLRSLMLIIVTYSNNWWHVFEYALQKGNARTGWNEGFVLDEMIRSDCLTFLLSIALTLADLYIQRLGLDILMFIYKMCWSCQDDLVSIIGWDIEITDAYLAASYISCIITPEVGNSMSLWIYHEI

Nearest PDB structures (foldseek):
  5nen-assembly1_B  TM=2.401E-01  e=6.356E+00  Serratia marcescens

Mean predicted aligned error: 12.37 Å